Protein AF-A0A1Y2VSJ9-F1 (afdb_monomer)

Structure (mmCIF, N/CA/C/O backbone):
data_AF-A0A1Y2VSJ9-F1
#
_entry.id   AF-A0A1Y2VSJ9-F1
#
loop_
_atom_site.group_PDB
_atom_site.id
_atom_site.type_symbol
_atom_site.label_atom_id
_atom_site.label_alt_id
_atom_site.label_comp_id
_atom_site.label_asym_id
_atom_site.label_entity_id
_atom_site.label_seq_id
_atom_site.pdbx_PDB_ins_code
_atom_site.Cartn_x
_atom_site.Cartn_y
_atom_site.Cartn_z
_atom_site.occupancy
_atom_site.B_iso_or_equiv
_atom_site.auth_seq_id
_atom_site.auth_comp_id
_atom_site.auth_asym_id
_atom_site.auth_atom_id
_atom_site.pdbx_PDB_model_num
ATOM 1 N N . MET A 1 1 ? -47.895 12.786 -44.121 1.00 43.88 1 MET A N 1
ATOM 2 C CA . MET A 1 1 ? -47.166 13.715 -43.235 1.00 43.88 1 MET A CA 1
ATOM 3 C C . MET A 1 1 ? -47.314 13.218 -41.808 1.00 43.88 1 MET A C 1
ATOM 5 O O . MET A 1 1 ? -48.380 13.392 -41.244 1.00 43.88 1 MET A O 1
ATOM 9 N N . ALA A 1 2 ? -46.303 12.530 -41.282 1.00 38.78 2 ALA A N 1
ATOM 10 C CA . ALA A 1 2 ? -46.095 12.317 -39.847 1.00 38.78 2 ALA A CA 1
ATOM 11 C C . ALA A 1 2 ? -44.688 11.726 -39.688 1.00 38.78 2 ALA A C 1
ATOM 13 O O . ALA A 1 2 ? -44.474 10.528 -39.851 1.00 38.78 2 ALA A O 1
ATOM 14 N N . SER A 1 3 ? -43.721 12.616 -39.499 1.00 44.59 3 SER A N 1
ATOM 15 C CA . SER A 1 3 ? -42.318 12.294 -39.265 1.00 44.59 3 SER A CA 1
ATOM 16 C C . SER A 1 3 ? -42.144 11.953 -37.785 1.00 44.59 3 SER A C 1
ATOM 18 O O . SER A 1 3 ? -42.428 12.796 -36.939 1.00 44.59 3 SER A O 1
ATOM 20 N N . PHE A 1 4 ? -41.685 10.744 -37.464 1.00 48.31 4 PHE A N 1
ATOM 21 C CA . PHE A 1 4 ? -41.215 10.395 -36.120 1.00 48.31 4 PHE A CA 1
ATOM 22 C C . PHE A 1 4 ? -39.692 10.572 -36.080 1.00 48.31 4 PHE A C 1
ATOM 24 O O . PHE A 1 4 ? -38.994 9.816 -36.758 1.00 48.31 4 PHE A O 1
ATOM 31 N N . PRO A 1 5 ? -39.141 11.542 -35.329 1.00 52.12 5 PRO A N 1
ATOM 32 C CA . PRO A 1 5 ? -37.710 11.588 -35.095 1.00 52.12 5 PRO A CA 1
ATOM 33 C C . PRO A 1 5 ? -37.378 10.577 -33.991 1.00 52.12 5 PRO A C 1
ATOM 35 O O . PRO A 1 5 ? -37.828 10.709 -32.854 1.00 52.12 5 PRO A O 1
ATOM 38 N N . TYR A 1 6 ? -36.609 9.541 -34.326 1.00 51.44 6 TYR A N 1
ATOM 39 C CA . TYR A 1 6 ? -36.006 8.654 -33.333 1.00 51.44 6 TYR A CA 1
ATOM 40 C C . TYR A 1 6 ? -34.892 9.434 -32.620 1.00 51.44 6 TYR A C 1
ATOM 42 O O . TYR A 1 6 ? -33.813 9.647 -33.170 1.00 51.44 6 TYR A O 1
ATOM 50 N N . LEU A 1 7 ? -35.177 9.904 -31.406 1.00 51.59 7 LEU A N 1
ATOM 51 C CA . LEU A 1 7 ? -34.182 10.437 -30.479 1.00 51.59 7 LEU A CA 1
ATOM 52 C C . LEU A 1 7 ? -33.322 9.265 -29.984 1.00 51.59 7 LEU A C 1
ATOM 54 O O . LEU A 1 7 ? -33.727 8.495 -29.116 1.00 51.59 7 LEU A O 1
ATOM 58 N N . LEU A 1 8 ? -32.142 9.106 -30.580 1.00 51.34 8 LEU A N 1
ATOM 59 C CA . LEU A 1 8 ? -31.102 8.189 -30.121 1.00 51.34 8 LEU A CA 1
ATOM 60 C C . LEU A 1 8 ? -30.427 8.833 -28.900 1.00 51.34 8 LEU A C 1
ATOM 62 O O . LEU A 1 8 ? -29.492 9.619 -29.030 1.00 51.34 8 LEU A O 1
ATOM 66 N N . ILE A 1 9 ? -30.955 8.560 -27.706 1.00 51.25 9 ILE A N 1
ATOM 67 C CA . ILE A 1 9 ? -30.308 8.941 -26.446 1.00 51.25 9 ILE A CA 1
ATOM 68 C C . ILE A 1 9 ? -29.115 7.999 -26.260 1.00 51.25 9 ILE A C 1
ATOM 70 O O . ILE A 1 9 ? -29.264 6.874 -25.787 1.00 51.25 9 ILE A O 1
ATOM 74 N N . ILE A 1 10 ? -27.926 8.442 -26.668 1.00 56.69 10 ILE A N 1
ATOM 75 C CA . ILE A 1 10 ? -26.666 7.804 -26.282 1.00 56.69 10 ILE A CA 1
ATOM 76 C C . ILE A 1 10 ? -26.424 8.204 -24.829 1.00 56.69 10 ILE A C 1
ATOM 78 O O . ILE A 1 10 ? -25.864 9.260 -24.541 1.00 56.69 10 ILE A O 1
ATOM 82 N N . THR A 1 11 ? -26.885 7.382 -23.891 1.00 51.38 11 THR A N 1
ATOM 83 C CA . THR A 1 11 ? -26.375 7.433 -22.523 1.00 51.38 11 THR A CA 1
ATOM 84 C C . THR A 1 11 ? -24.920 6.979 -22.574 1.00 51.38 11 THR A C 1
ATOM 86 O O . THR A 1 11 ? -24.643 5.779 -22.599 1.00 51.38 11 THR A O 1
ATOM 89 N N . LEU A 1 12 ? -23.986 7.931 -22.621 1.00 47.22 12 LEU A N 1
ATOM 90 C CA . LEU A 1 12 ? -22.626 7.698 -22.152 1.00 47.22 12 LEU A CA 1
ATOM 91 C C . LEU A 1 12 ? -22.740 7.348 -20.669 1.00 47.22 12 LEU A C 1
ATOM 93 O O . LEU A 1 12 ? -22.806 8.220 -19.809 1.00 47.22 12 LEU A O 1
ATOM 97 N N . LEU A 1 13 ? -22.827 6.053 -20.373 1.00 47.09 13 LEU A N 1
ATOM 98 C CA . LEU A 1 13 ? -22.470 5.556 -19.058 1.00 47.09 13 LEU A CA 1
ATOM 99 C C . LEU A 1 13 ? -20.970 5.813 -18.940 1.00 47.09 13 LEU A C 1
ATOM 101 O O . LEU A 1 13 ? -20.167 5.003 -19.400 1.00 47.09 13 LEU A O 1
ATOM 105 N N . THR A 1 14 ? -20.594 6.960 -18.376 1.00 44.50 14 THR A N 1
ATOM 106 C CA . THR A 1 14 ? -19.275 7.134 -17.776 1.00 44.50 14 THR A CA 1
ATOM 107 C C . THR A 1 14 ? -19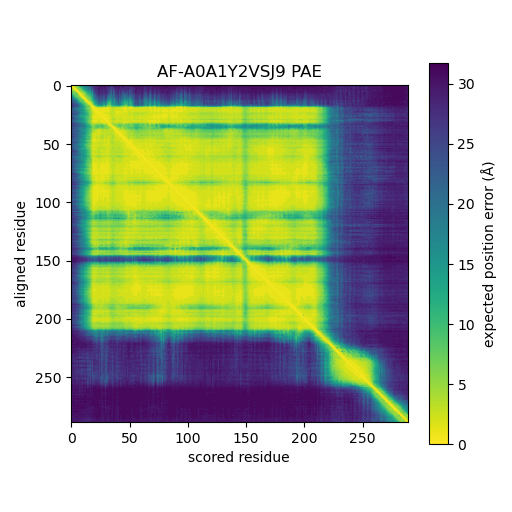.186 6.075 -16.690 1.00 44.50 14 THR A C 1
ATOM 109 O O . THR A 1 14 ? -19.672 6.253 -15.574 1.00 44.50 14 THR A O 1
ATOM 112 N N . ARG A 1 15 ? -18.667 4.900 -17.054 1.00 47.78 15 ARG A N 1
ATOM 113 C CA . ARG A 1 15 ? -18.122 3.964 -16.082 1.00 47.78 15 ARG A CA 1
ATOM 114 C C . A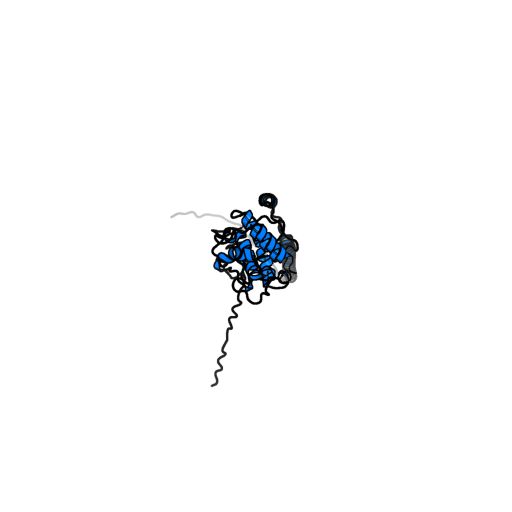RG A 1 15 ? -17.075 4.800 -15.359 1.00 47.78 15 ARG A C 1
ATOM 116 O O . ARG A 1 15 ? -16.135 5.247 -16.002 1.00 47.78 15 ARG A O 1
ATOM 123 N N . TYR A 1 16 ? -17.303 5.116 -14.090 1.00 48.06 16 TYR A N 1
ATOM 124 C CA . TYR A 1 16 ? -16.223 5.592 -13.243 1.00 48.06 16 TYR A CA 1
ATOM 125 C C . TYR A 1 16 ? -15.212 4.444 -13.230 1.00 48.06 16 TYR A C 1
ATOM 127 O O . TYR A 1 16 ? -15.507 3.354 -12.737 1.00 48.06 16 TYR A O 1
ATOM 135 N N . THR A 1 17 ? -14.143 4.628 -13.994 1.00 49.31 17 THR A N 1
ATOM 136 C CA . THR A 1 17 ? -13.051 3.679 -14.176 1.00 49.31 17 THR A CA 1
ATOM 137 C C . THR A 1 17 ? -12.127 3.875 -12.987 1.00 49.31 17 THR A C 1
ATOM 139 O O . THR A 1 17 ? -11.628 4.979 -12.791 1.00 49.31 17 THR A O 1
ATOM 142 N N . ALA A 1 18 ? -12.020 2.842 -12.160 1.00 60.62 18 ALA A N 1
ATOM 143 C CA . ALA A 1 18 ? -11.213 2.841 -10.955 1.00 60.62 18 ALA A CA 1
ATOM 144 C C . ALA A 1 18 ? -9.848 2.264 -11.347 1.00 60.62 18 ALA A C 1
ATOM 146 O O . ALA A 1 18 ? -9.784 1.076 -11.658 1.00 60.62 18 ALA A O 1
ATOM 147 N N . SER A 1 19 ? -8.787 3.073 -11.417 1.00 86.44 19 SER A N 1
ATOM 148 C CA . SER A 1 19 ? -7.473 2.670 -11.942 1.00 86.44 19 SER A CA 1
ATOM 149 C C . SER A 1 19 ? -6.407 2.790 -10.869 1.00 86.44 19 SER A C 1
ATOM 151 O O . SER A 1 19 ? -6.310 3.805 -10.212 1.00 86.44 19 SER A O 1
ATOM 153 N N . LEU A 1 20 ? -5.554 1.791 -10.693 1.00 95.25 20 LEU A N 1
ATOM 154 C CA . LEU A 1 20 ? -4.528 1.858 -9.657 1.00 95.25 20 LEU A CA 1
ATOM 155 C C . LEU A 1 20 ? -3.266 2.489 -10.212 1.00 95.25 20 LEU A C 1
ATOM 157 O O . LEU A 1 20 ? -2.860 2.158 -11.328 1.00 95.25 20 LEU A O 1
ATOM 161 N N . GLN A 1 21 ? -2.650 3.374 -9.429 1.00 95.56 21 GLN A N 1
ATOM 162 C CA . GLN A 1 21 ? -1.404 4.020 -9.814 1.00 95.56 21 GLN A CA 1
ATOM 163 C C . GLN A 1 21 ? -0.314 2.994 -10.122 1.00 95.56 21 GLN A C 1
ATOM 165 O O . GLN A 1 21 ? -0.144 2.013 -9.394 1.00 95.56 21 GLN A O 1
ATOM 170 N N . VAL A 1 22 ? 0.404 3.221 -11.217 1.00 95.94 22 VAL A N 1
ATOM 171 C CA . VAL A 1 22 ? 1.426 2.326 -11.760 1.00 95.94 22 VAL A CA 1
ATOM 172 C C . VAL A 1 22 ? 2.379 3.130 -12.639 1.00 95.94 22 VAL A C 1
ATOM 174 O O . VAL A 1 22 ? 1.976 4.113 -13.254 1.00 95.94 22 VAL A O 1
ATOM 177 N N . THR A 1 23 ? 3.640 2.706 -12.736 1.00 95.31 23 THR A N 1
ATOM 178 C CA . THR A 1 23 ? 4.622 3.419 -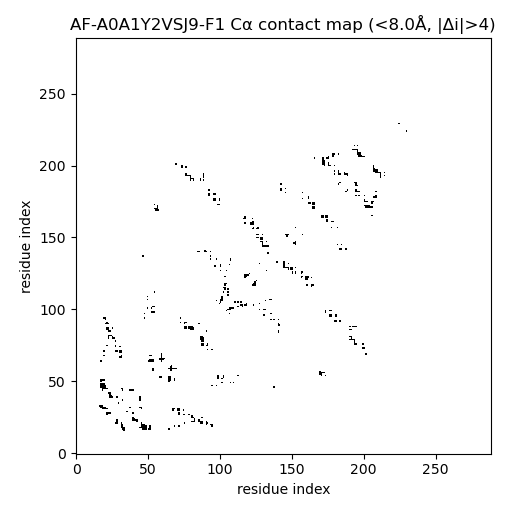13.560 1.00 95.31 23 THR A CA 1
ATOM 179 C C . THR A 1 23 ? 4.223 3.347 -15.039 1.00 95.31 23 THR A C 1
ATOM 181 O O . THR A 1 23 ? 3.897 2.253 -15.523 1.00 95.31 23 THR A O 1
ATOM 184 N N . PRO A 1 24 ? 4.319 4.448 -15.807 1.00 93.19 24 PRO A N 1
ATOM 185 C CA . PRO A 1 24 ? 4.118 4.415 -17.250 1.00 93.19 24 PRO A CA 1
ATOM 186 C C . PRO A 1 24 ? 4.990 3.353 -17.926 1.00 93.19 24 PRO A C 1
ATOM 188 O O . PRO A 1 24 ? 6.178 3.211 -17.637 1.00 93.19 24 PRO A O 1
ATOM 191 N N . ASN A 1 25 ? 4.398 2.597 -18.849 1.00 93.75 25 ASN A N 1
ATOM 192 C CA . ASN A 1 25 ? 5.004 1.459 -19.550 1.00 93.75 25 ASN A CA 1
ATOM 193 C C . ASN A 1 25 ? 5.409 0.265 -18.665 1.00 93.75 25 ASN A C 1
ATOM 195 O O . ASN A 1 25 ? 6.087 -0.644 -19.155 1.00 93.75 25 ASN A O 1
ATOM 199 N N . SER A 1 26 ? 4.992 0.225 -17.397 1.00 95.56 26 SER A N 1
ATOM 200 C CA . SER A 1 26 ? 5.253 -0.922 -16.529 1.00 95.56 26 SER A CA 1
ATOM 201 C C . SER A 1 26 ? 4.612 -2.205 -17.078 1.00 95.56 26 SER A C 1
ATOM 203 O O . SER A 1 26 ? 3.478 -2.177 -17.575 1.00 95.56 26 SER A O 1
ATOM 205 N N . PRO A 1 27 ? 5.264 -3.374 -16.921 1.00 95.31 27 PRO A N 1
ATOM 206 C CA . PRO A 1 27 ? 4.624 -4.664 -17.179 1.00 95.31 27 PRO A CA 1
ATOM 207 C C . PRO A 1 27 ? 3.366 -4.892 -16.317 1.00 95.31 27 PRO A C 1
ATOM 209 O O . PRO A 1 27 ? 2.466 -5.634 -16.724 1.00 95.31 27 PRO A O 1
ATOM 212 N N . CYS A 1 28 ? 3.264 -4.230 -15.162 1.00 96.81 28 CYS A N 1
ATOM 213 C CA . CYS A 1 28 ? 2.116 -4.311 -14.265 1.00 96.81 28 CYS A CA 1
ATOM 214 C C . CYS A 1 28 ? 0.925 -3.457 -14.702 1.00 96.81 28 CYS A C 1
ATOM 216 O O . CYS A 1 28 ? -0.186 -3.682 -14.220 1.00 96.81 28 CYS A O 1
ATOM 218 N N . ALA A 1 29 ? 1.103 -2.546 -15.664 1.00 94.12 29 ALA A N 1
ATOM 219 C CA . ALA A 1 29 ? 0.050 -1.633 -16.103 1.00 94.12 29 ALA A CA 1
ATOM 220 C C . ALA A 1 29 ? -1.217 -2.369 -16.578 1.00 94.12 29 ALA A C 1
ATOM 222 O O . ALA A 1 29 ? -2.333 -1.941 -16.296 1.00 94.12 29 ALA A O 1
ATOM 223 N N . SER A 1 30 ? -1.053 -3.544 -17.197 1.00 90.75 30 SER A N 1
ATOM 224 C CA . SER A 1 30 ? -2.169 -4.395 -17.641 1.00 90.75 30 SER A CA 1
ATOM 225 C C . SER A 1 30 ? -3.060 -4.940 -16.512 1.00 90.75 30 SER A C 1
ATOM 227 O O . SER A 1 30 ? -4.197 -5.333 -16.772 1.00 90.75 30 SER A O 1
ATOM 229 N N . TYR A 1 31 ? -2.569 -4.960 -15.269 1.00 93.31 31 TYR A N 1
ATOM 230 C CA . TYR A 1 31 ? -3.334 -5.358 -14.083 1.00 93.31 31 TYR A CA 1
ATOM 231 C C . TYR A 1 31 ? -3.909 -4.160 -13.316 1.00 93.31 31 TYR A C 1
ATOM 233 O O . TYR A 1 31 ? -4.874 -4.325 -12.569 1.00 93.31 31 TYR A O 1
ATOM 241 N N . CYS A 1 32 ? -3.325 -2.975 -13.494 1.00 94.94 32 CYS A N 1
ATOM 242 C CA . CYS A 1 32 ? -3.630 -1.775 -12.717 1.00 94.94 32 CYS A CA 1
ATOM 243 C C . CYS A 1 32 ? -4.573 -0.802 -13.449 1.00 94.94 32 CYS A C 1
ATOM 245 O O . CYS A 1 32 ? -5.406 -0.153 -12.816 1.00 94.94 32 CYS A O 1
ATOM 247 N N . ILE A 1 33 ? -4.523 -0.742 -14.781 1.00 91.25 33 ILE A N 1
ATOM 248 C CA . ILE A 1 33 ? -5.332 0.172 -15.606 1.00 91.25 33 ILE A CA 1
ATOM 249 C C . ILE A 1 33 ? -6.650 -0.502 -16.037 1.00 91.25 33 ILE A C 1
ATOM 251 O O . ILE A 1 33 ? -6.741 -1.723 -16.134 1.00 91.25 33 ILE A O 1
ATOM 255 N N . ASP A 1 34 ? -7.714 0.281 -16.244 1.00 80.56 34 ASP A N 1
ATOM 256 C CA . ASP A 1 34 ? -9.070 -0.232 -16.524 1.00 80.56 34 ASP A CA 1
ATOM 257 C C . ASP A 1 34 ? -9.331 -0.703 -17.947 1.00 80.56 34 ASP A C 1
ATOM 259 O O . ASP A 1 34 ? -10.234 -1.509 -18.184 1.00 80.56 34 ASP A O 1
ATOM 263 N N . SER A 1 35 ? -8.591 -0.167 -18.909 1.00 77.94 35 SER A N 1
ATOM 264 C CA . SER A 1 35 ? -8.810 -0.453 -20.318 1.00 77.94 35 SER A CA 1
ATOM 265 C C . SER A 1 35 ? -7.485 -0.579 -21.041 1.00 77.94 35 SER A C 1
ATOM 267 O O . SER A 1 35 ? -6.606 0.265 -20.902 1.00 77.94 35 SER A O 1
ATOM 269 N N . ALA A 1 36 ? -7.387 -1.606 -21.881 1.00 72.19 36 ALA A N 1
ATOM 270 C CA . ALA A 1 36 ? -6.271 -1.781 -22.803 1.00 72.19 36 ALA A CA 1
ATOM 271 C C . ALA A 1 36 ? -6.246 -0.722 -23.925 1.00 72.19 36 ALA A C 1
ATOM 273 O O . ALA A 1 36 ? -5.295 -0.684 -24.699 1.00 72.19 36 ALA A O 1
ATOM 274 N N . GLU A 1 37 ? -7.297 0.097 -24.047 1.00 76.38 37 GLU A N 1
ATOM 275 C CA . GLU A 1 37 ? -7.367 1.210 -25.002 1.00 76.38 37 GLU A CA 1
ATOM 276 C C . GLU A 1 37 ? -6.724 2.495 -24.463 1.00 76.38 37 GLU A C 1
ATOM 278 O O . GLU A 1 37 ? -6.472 3.414 -25.242 1.00 76.38 37 GLU A O 1
ATOM 283 N N . LEU A 1 38 ? -6.478 2.572 -23.149 1.00 82.56 38 LEU A N 1
ATOM 284 C CA . LEU A 1 38 ? -5.762 3.693 -22.548 1.00 82.56 38 LEU A CA 1
ATOM 285 C C . LEU A 1 38 ? -4.277 3.623 -22.911 1.00 82.56 38 LEU A C 1
ATOM 287 O O . LEU A 1 38 ? -3.703 2.544 -23.075 1.00 82.56 38 LEU A O 1
ATOM 291 N N . ASP A 1 39 ? -3.659 4.793 -23.041 1.00 86.19 39 ASP A N 1
ATOM 292 C CA . ASP A 1 39 ? -2.244 4.896 -23.362 1.00 86.19 39 ASP A CA 1
ATOM 293 C C . ASP A 1 39 ? -1.411 4.507 -22.136 1.00 86.19 39 ASP A C 1
ATOM 295 O O . ASP A 1 39 ? -1.301 5.272 -21.181 1.00 86.19 39 ASP A O 1
ATOM 299 N N . LEU A 1 40 ? -0.810 3.313 -22.165 1.00 88.19 40 LEU A N 1
ATOM 300 C CA . LEU A 1 40 ? 0.047 2.811 -21.084 1.00 88.19 40 LEU A CA 1
ATOM 301 C C . LEU A 1 40 ? 1.282 3.694 -20.841 1.00 88.19 40 LEU A C 1
ATOM 303 O O . LEU A 1 40 ? 1.939 3.535 -19.814 1.00 88.19 40 LEU A O 1
ATOM 307 N N . SER A 1 41 ? 1.624 4.578 -21.780 1.00 87.62 41 SER A N 1
ATOM 308 C CA . SER A 1 41 ? 2.731 5.523 -21.650 1.00 87.62 41 SER A CA 1
ATOM 309 C C . SER A 1 41 ? 2.324 6.874 -21.054 1.00 87.62 41 SER A C 1
ATOM 311 O O . SER A 1 41 ? 3.207 7.646 -20.679 1.00 87.62 41 SER A O 1
ATOM 313 N N . ASP A 1 42 ? 1.022 7.157 -20.937 1.00 87.25 42 ASP A N 1
ATOM 314 C CA . ASP A 1 42 ? 0.514 8.375 -20.302 1.00 87.25 42 ASP A CA 1
ATOM 315 C C . ASP A 1 42 ? 0.391 8.165 -18.779 1.00 87.25 42 ASP A C 1
ATOM 317 O O . ASP A 1 42 ? -0.393 7.315 -18.349 1.00 87.25 42 ASP A O 1
ATOM 321 N N . PRO A 1 43 ? 1.104 8.941 -17.938 1.00 85.19 43 PRO A N 1
ATOM 322 C CA . PRO A 1 43 ? 0.980 8.861 -16.478 1.00 85.19 43 PRO A CA 1
ATOM 323 C C . PRO A 1 43 ? -0.421 9.200 -15.953 1.00 85.19 43 PRO A C 1
ATOM 325 O O . PRO A 1 43 ? -0.752 8.854 -14.825 1.00 85.19 43 PRO A O 1
ATOM 328 N N . ASN A 1 44 ? -1.273 9.848 -16.752 1.00 86.62 44 ASN A N 1
ATOM 329 C CA . ASN A 1 44 ? -2.659 10.134 -16.372 1.00 86.62 44 ASN A CA 1
ATOM 330 C C . ASN A 1 44 ? -3.624 8.980 -16.692 1.00 86.62 44 ASN A C 1
ATOM 332 O O . ASN A 1 44 ? -4.811 9.078 -16.379 1.00 86.62 44 ASN A O 1
ATOM 336 N N . SER A 1 45 ? -3.146 7.893 -17.308 1.00 87.50 45 SER A N 1
ATOM 337 C CA . SER A 1 45 ? -3.945 6.683 -17.554 1.00 87.50 45 SER A CA 1
ATOM 338 C C . SER A 1 45 ? -4.189 5.853 -16.290 1.00 87.50 45 SER A C 1
ATOM 340 O O . SER A 1 45 ? -4.997 4.921 -16.326 1.00 87.50 45 SER A O 1
ATOM 342 N N . SER A 1 46 ? -3.513 6.176 -15.184 1.00 91.12 46 SER A N 1
ATOM 343 C CA . SER A 1 46 ? -3.736 5.593 -13.862 1.00 91.12 46 SER A CA 1
ATOM 344 C C . SER A 1 46 ? -3.943 6.671 -12.800 1.00 91.12 46 SER A C 1
ATOM 346 O O . SER A 1 46 ? -3.257 7.689 -12.774 1.00 91.12 46 SER A O 1
ATOM 348 N N . THR A 1 47 ? -4.916 6.474 -11.917 1.00 91.56 47 THR A N 1
ATOM 349 C CA . THR A 1 47 ? -5.223 7.336 -10.769 1.00 91.56 47 THR A CA 1
ATOM 350 C C . THR A 1 47 ? -6.076 6.573 -9.770 1.00 91.56 47 THR A C 1
ATOM 352 O O . THR A 1 47 ? -7.251 6.323 -10.041 1.00 91.56 47 THR A O 1
ATOM 355 N N . THR A 1 48 ? -5.482 6.253 -8.618 1.00 93.75 48 THR A N 1
ATOM 356 C CA . THR A 1 48 ? -6.147 5.546 -7.519 1.00 93.75 48 THR A CA 1
ATOM 357 C C . THR A 1 48 ? -7.198 6.430 -6.877 1.00 93.75 48 THR A C 1
ATOM 359 O O . THR A 1 48 ? -6.905 7.564 -6.482 1.00 93.75 48 THR A O 1
ATOM 362 N N . ASP A 1 49 ? -8.412 5.906 -6.733 1.00 92.50 49 ASP A N 1
ATOM 363 C CA . ASP A 1 49 ? -9.498 6.593 -6.049 1.00 92.50 49 ASP A CA 1
ATOM 364 C C . ASP A 1 49 ? -10.262 5.699 -5.055 1.00 92.50 49 ASP A C 1
ATOM 366 O O . ASP A 1 49 ? -10.029 4.499 -4.917 1.00 92.50 49 ASP A O 1
ATOM 370 N N . ASN A 1 50 ? -11.206 6.292 -4.323 1.00 93.44 50 ASN A N 1
ATOM 371 C CA . ASN A 1 50 ? -12.024 5.595 -3.325 1.00 93.44 50 ASN A CA 1
ATOM 372 C C . ASN A 1 50 ? -12.793 4.372 -3.871 1.00 93.44 50 ASN A C 1
ATOM 374 O O . ASN A 1 50 ? -13.119 3.456 -3.114 1.00 93.44 50 ASN A O 1
ATOM 378 N N . ASN A 1 51 ? -13.126 4.343 -5.162 1.00 92.19 51 ASN A N 1
ATOM 379 C CA . ASN A 1 51 ? -13.834 3.232 -5.798 1.00 92.19 51 ASN A CA 1
ATOM 380 C C . ASN A 1 51 ? -12.924 2.028 -6.064 1.00 92.19 51 ASN A C 1
ATOM 382 O O . ASN A 1 51 ? -13.447 0.928 -6.261 1.00 92.19 51 ASN A O 1
ATOM 386 N N . ASP A 1 52 ? -11.602 2.206 -6.027 1.00 93.12 52 ASP A N 1
ATOM 387 C CA . ASP A 1 52 ? -10.620 1.124 -6.140 1.00 93.12 52 ASP A CA 1
ATOM 388 C C . ASP A 1 52 ? -10.486 0.306 -4.856 1.00 93.12 52 ASP A C 1
ATOM 390 O O . ASP A 1 52 ? -10.082 -0.859 -4.886 1.00 93.12 52 ASP A O 1
ATOM 394 N N . ILE A 1 53 ? -10.831 0.902 -3.714 1.00 95.06 53 ILE A N 1
ATOM 395 C CA . ILE A 1 53 ? -10.456 0.368 -2.408 1.00 95.06 53 ILE A CA 1
ATOM 396 C C . ILE A 1 53 ? -11.542 -0.532 -1.823 1.00 95.06 53 ILE A C 1
ATOM 398 O O . ILE A 1 53 ? -12.746 -0.259 -1.887 1.00 95.06 53 ILE A O 1
ATOM 402 N N . THR A 1 54 ? -11.102 -1.616 -1.195 1.00 94.12 54 THR A N 1
ATOM 403 C CA . THR A 1 54 ? -11.902 -2.447 -0.297 1.00 94.12 54 THR A CA 1
ATOM 404 C C . THR A 1 54 ? -11.157 -2.660 1.021 1.00 94.12 54 THR A C 1
ATOM 406 O O . THR A 1 54 ? -9.929 -2.705 1.056 1.00 94.12 54 THR A O 1
ATOM 409 N N . CYS A 1 55 ? -11.917 -2.781 2.110 1.00 96.00 55 CYS A N 1
ATOM 410 C CA . CYS A 1 55 ? -11.387 -2.839 3.470 1.00 96.00 55 CYS A CA 1
ATOM 411 C C . CYS A 1 55 ? -11.442 -4.222 4.111 1.00 96.00 55 CYS A C 1
ATOM 413 O O . CYS A 1 55 ? -10.976 -4.366 5.239 1.00 96.00 55 CYS A O 1
ATOM 415 N N . TYR A 1 56 ? -12.028 -5.210 3.432 1.00 96.19 56 TYR A N 1
ATOM 416 C CA . TYR A 1 56 ? -12.233 -6.541 3.989 1.00 96.19 56 TYR A CA 1
ATOM 417 C C . TYR A 1 56 ? -11.582 -7.604 3.115 1.00 96.19 56 TYR A C 1
ATOM 419 O O . TYR A 1 56 ? -11.779 -7.650 1.902 1.00 96.19 56 TYR A O 1
ATOM 427 N N . ASP A 1 57 ? -10.870 -8.527 3.747 1.00 97.44 57 ASP A N 1
ATOM 428 C CA . ASP A 1 57 ? -10.099 -9.570 3.072 1.00 97.44 57 ASP A CA 1
ATOM 429 C C . ASP A 1 57 ? -10.945 -10.419 2.111 1.00 97.44 57 ASP A C 1
ATOM 431 O O . ASP A 1 57 ? -10.488 -10.836 1.047 1.00 97.44 57 ASP A O 1
ATOM 435 N N . SER A 1 58 ? -12.211 -10.663 2.462 1.00 96.69 58 SER A N 1
ATOM 436 C CA . SER A 1 58 ? -13.139 -11.446 1.641 1.00 96.69 58 SER A CA 1
ATOM 437 C C . SER A 1 58 ? -13.440 -10.786 0.290 1.00 96.69 58 SER A C 1
ATOM 439 O O . SER A 1 58 ? -13.653 -11.477 -0.711 1.00 96.69 58 SER A O 1
ATOM 441 N N . GLU A 1 59 ? -13.411 -9.458 0.218 1.00 96.19 59 GLU A N 1
ATOM 442 C CA . GLU A 1 59 ? -13.722 -8.688 -0.984 1.00 96.19 59 GLU A CA 1
ATOM 443 C C . GLU A 1 59 ? -12.577 -8.686 -2.003 1.00 96.19 59 GLU A C 1
ATOM 445 O O . GLU A 1 59 ? -12.845 -8.515 -3.195 1.00 96.19 59 GLU A O 1
ATOM 450 N N . TYR A 1 60 ? -11.335 -8.959 -1.584 1.00 96.25 60 TYR A N 1
ATOM 451 C CA . TYR A 1 60 ? -10.193 -9.118 -2.496 1.00 96.25 60 TYR A CA 1
ATOM 452 C C . TYR A 1 60 ? -10.342 -10.323 -3.430 1.00 96.25 60 TYR A C 1
ATOM 454 O O . TYR A 1 60 ? -9.827 -10.314 -4.543 1.00 96.25 60 TYR A O 1
ATOM 462 N N . SER A 1 61 ? -11.133 -11.320 -3.027 1.00 94.44 61 SER A N 1
ATOM 463 C CA . SER A 1 61 ? -11.419 -12.508 -3.842 1.00 94.44 61 SER A CA 1
ATOM 464 C C . SER A 1 61 ? -12.807 -12.512 -4.491 1.00 94.44 61 SER A C 1
ATOM 466 O O . SER A 1 61 ? -13.046 -13.281 -5.423 1.00 94.44 61 SER A O 1
ATOM 468 N N . THR A 1 62 ? -13.733 -11.674 -4.014 1.00 95.31 62 THR A N 1
ATOM 469 C CA . THR A 1 62 ? -15.149 -11.727 -4.422 1.00 95.31 62 THR A CA 1
ATOM 470 C C . THR A 1 62 ? -15.630 -10.495 -5.183 1.00 95.31 62 THR A C 1
ATOM 472 O O . THR A 1 62 ? -16.562 -10.609 -5.981 1.00 95.31 62 THR A O 1
ATOM 475 N N . SER A 1 63 ? -15.010 -9.329 -4.988 1.00 94.75 63 SER A N 1
ATOM 476 C CA . SER A 1 63 ? -15.400 -8.083 -5.655 1.00 94.75 63 SER A CA 1
ATOM 477 C C . SER A 1 63 ? -14.500 -7.786 -6.855 1.00 94.75 63 SER A C 1
ATOM 479 O O . SER A 1 63 ? -13.308 -8.088 -6.844 1.00 94.75 63 SER A O 1
ATOM 481 N N . SER A 1 64 ? -15.044 -7.151 -7.898 1.00 93.31 64 SER A N 1
ATOM 482 C CA . SER A 1 64 ? -14.253 -6.788 -9.084 1.00 93.31 64 SER A CA 1
ATOM 483 C C . SER A 1 64 ? -13.099 -5.834 -8.753 1.00 93.31 64 SER A C 1
ATOM 485 O O . SER A 1 64 ? -11.999 -6.024 -9.266 1.00 93.31 64 SER A O 1
ATOM 487 N N . LYS A 1 65 ? -13.335 -4.845 -7.877 1.00 92.62 65 LYS A N 1
ATOM 488 C CA . LYS A 1 65 ? -12.308 -3.889 -7.432 1.00 92.62 65 LYS A CA 1
ATOM 489 C C . LYS A 1 65 ? -11.235 -4.555 -6.571 1.00 92.62 65 LYS A C 1
ATOM 491 O O . LYS A 1 65 ? -10.055 -4.372 -6.829 1.00 92.62 65 LYS A O 1
ATOM 496 N N . GLY A 1 66 ? -11.630 -5.429 -5.644 1.00 95.88 66 GLY A N 1
ATOM 497 C CA . GLY A 1 66 ? -10.697 -6.173 -4.803 1.00 95.88 66 GLY A CA 1
ATOM 498 C C . GLY A 1 66 ? -9.827 -7.139 -5.608 1.00 95.88 66 GLY A C 1
ATOM 499 O O . GLY A 1 66 ? -8.614 -7.156 -5.429 1.00 95.88 66 GLY A O 1
ATOM 500 N N . LEU A 1 67 ? -10.409 -7.864 -6.571 1.00 95.62 67 LEU A N 1
ATOM 501 C CA . LEU A 1 67 ? -9.650 -8.728 -7.485 1.00 95.62 67 LEU A CA 1
ATOM 502 C C . LEU A 1 67 ? -8.636 -7.935 -8.318 1.00 95.62 67 LEU A C 1
ATOM 504 O O . LEU A 1 67 ? -7.538 -8.425 -8.586 1.00 95.62 67 LEU A O 1
ATOM 508 N N . LYS A 1 68 ? -9.004 -6.725 -8.749 1.00 95.56 68 LYS A N 1
ATOM 509 C CA . LYS A 1 68 ? -8.108 -5.825 -9.478 1.00 95.56 68 LYS A CA 1
ATOM 510 C C . LYS A 1 68 ? -6.972 -5.337 -8.581 1.00 95.56 68 LYS A C 1
ATOM 512 O O . LYS A 1 68 ? -5.811 -5.494 -8.953 1.00 95.56 68 LYS A O 1
ATOM 517 N N . PHE A 1 69 ? -7.303 -4.830 -7.395 1.00 97.44 69 PHE A N 1
ATOM 518 C CA . PHE A 1 69 ? -6.335 -4.377 -6.400 1.00 97.44 69 PHE A CA 1
ATOM 519 C C . PHE A 1 69 ? -5.339 -5.471 -6.048 1.00 97.44 69 PHE A C 1
ATOM 521 O O . PHE A 1 69 ? -4.133 -5.248 -6.123 1.00 97.44 69 PHE A O 1
ATOM 528 N N . GLN A 1 70 ? -5.831 -6.681 -5.781 1.00 97.62 70 GLN A N 1
ATOM 529 C CA . GLN A 1 70 ? -4.985 -7.825 -5.480 1.00 97.62 70 GLN A CA 1
ATOM 530 C C . GLN A 1 70 ? -4.001 -8.119 -6.616 1.00 97.62 70 GLN A C 1
ATOM 532 O O . GLN A 1 70 ? -2.802 -8.211 -6.381 1.00 97.62 70 GLN A O 1
ATOM 537 N N . ARG A 1 71 ? -4.476 -8.206 -7.864 1.00 97.06 71 ARG A N 1
ATOM 538 C CA . ARG A 1 71 ? -3.611 -8.490 -9.024 1.00 97.06 71 ARG A CA 1
ATOM 539 C C . ARG A 1 71 ? -2.577 -7.397 -9.271 1.00 97.06 71 ARG A C 1
ATOM 541 O O . ARG A 1 71 ? -1.421 -7.718 -9.534 1.00 97.06 71 ARG A O 1
ATOM 548 N N . CYS A 1 72 ? -2.992 -6.134 -9.200 1.00 97.88 72 CYS A N 1
ATOM 549 C CA . CYS A 1 72 ? -2.099 -4.999 -9.390 1.00 97.88 72 CYS A CA 1
ATOM 550 C C . CYS A 1 72 ? -1.014 -4.981 -8.308 1.00 97.88 72 CYS A C 1
ATOM 552 O O . CYS A 1 72 ? 0.167 -5.005 -8.639 1.00 97.88 72 CYS A O 1
ATOM 554 N N . MET A 1 73 ? -1.392 -5.042 -7.026 1.00 98.25 73 MET A N 1
ATOM 555 C CA . MET A 1 73 ? -0.433 -4.996 -5.918 1.00 98.25 73 MET A CA 1
ATOM 556 C C . MET A 1 73 ? 0.495 -6.207 -5.894 1.00 98.25 73 MET A C 1
ATOM 558 O O . MET A 1 73 ? 1.680 -6.035 -5.644 1.00 98.25 73 MET A O 1
ATOM 562 N N . THR A 1 74 ? 0.003 -7.411 -6.205 1.00 98.00 74 THR A N 1
ATOM 563 C CA . THR A 1 74 ? 0.872 -8.588 -6.353 1.00 98.00 74 THR A CA 1
ATOM 564 C C . THR A 1 74 ? 1.910 -8.379 -7.456 1.00 98.00 74 THR A C 1
ATOM 566 O O . THR A 1 74 ? 3.063 -8.734 -7.264 1.00 98.00 74 THR A O 1
ATOM 569 N N . CYS A 1 75 ? 1.538 -7.774 -8.588 1.00 98.38 75 CYS A N 1
ATOM 570 C CA . CYS A 1 75 ? 2.510 -7.475 -9.639 1.00 98.38 75 CYS A CA 1
ATOM 571 C C . CYS A 1 75 ? 3.520 -6.407 -9.200 1.00 98.38 75 CYS A C 1
ATOM 573 O O . CYS A 1 75 ? 4.721 -6.594 -9.384 1.00 98.38 75 CYS A O 1
ATOM 575 N N . LEU A 1 76 ? 3.048 -5.300 -8.615 1.00 98.00 76 LEU A N 1
ATOM 576 C CA . 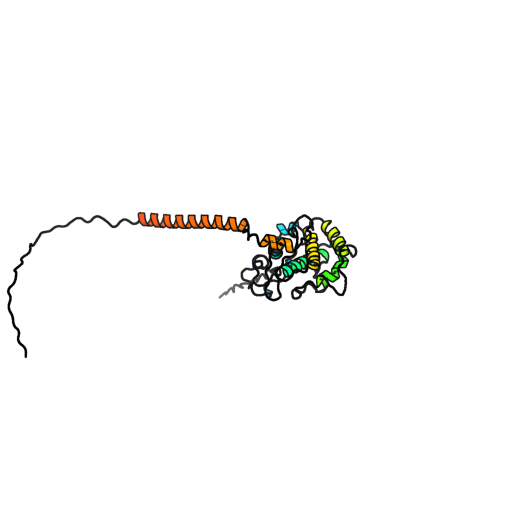LEU A 1 76 ? 3.924 -4.202 -8.207 1.00 98.00 76 LEU A CA 1
ATOM 577 C C . LEU A 1 76 ? 4.887 -4.617 -7.093 1.00 98.00 76 LEU A C 1
ATOM 579 O O . LEU A 1 76 ? 6.044 -4.216 -7.147 1.00 98.00 76 LEU A O 1
ATOM 583 N N . GLN A 1 77 ? 4.446 -5.455 -6.145 1.00 97.81 77 GLN A N 1
ATOM 584 C CA . GLN A 1 77 ? 5.285 -5.984 -5.066 1.00 97.81 77 GLN A CA 1
ATOM 585 C C . GLN A 1 77 ? 6.560 -6.652 -5.610 1.00 97.81 77 GLN A C 1
ATOM 587 O O . GLN A 1 77 ? 7.635 -6.437 -5.055 1.00 97.81 77 GLN A O 1
ATOM 592 N N . ASP A 1 78 ? 6.454 -7.373 -6.730 1.00 96.12 78 ASP A N 1
ATOM 593 C CA . ASP A 1 78 ? 7.559 -8.119 -7.351 1.00 96.12 78 ASP A CA 1
ATOM 594 C C . ASP A 1 78 ? 8.249 -7.357 -8.503 1.00 96.12 78 ASP A C 1
ATOM 596 O O . ASP A 1 78 ? 9.164 -7.879 -9.150 1.00 96.12 78 ASP A O 1
ATOM 600 N N . SER A 1 79 ? 7.827 -6.122 -8.796 1.00 96.06 79 SER A N 1
ATOM 601 C CA . SER A 1 79 ? 8.335 -5.343 -9.928 1.00 96.06 79 SER A CA 1
ATOM 602 C C . SER A 1 79 ? 9.435 -4.371 -9.509 1.00 96.06 79 SER A C 1
ATOM 604 O O . SER A 1 79 ? 9.231 -3.489 -8.676 1.00 96.06 79 SER A O 1
ATOM 606 N N . THR A 1 80 ? 10.598 -4.480 -10.153 1.00 95.88 80 THR A N 1
ATOM 607 C CA . THR A 1 80 ? 11.697 -3.502 -10.067 1.00 95.88 80 THR A CA 1
ATOM 608 C C . THR A 1 80 ? 11.613 -2.421 -11.147 1.00 95.88 80 THR A C 1
ATOM 610 O O . THR A 1 80 ? 12.555 -1.647 -11.341 1.00 95.88 80 THR A O 1
ATOM 613 N N . PHE A 1 81 ? 10.516 -2.372 -11.905 1.00 96.50 81 PHE A N 1
ATOM 614 C CA . PHE A 1 81 ? 10.393 -1.440 -13.013 1.00 96.50 81 PHE A CA 1
ATOM 615 C C . PHE A 1 81 ? 10.366 0.011 -12.519 1.00 96.50 81 PHE A C 1
ATOM 617 O O . PHE A 1 81 ? 9.730 0.354 -11.523 1.00 96.50 81 PHE A O 1
ATOM 624 N N . SER A 1 82 ? 11.070 0.869 -13.248 1.00 94.88 82 SER A N 1
ATOM 625 C CA . SER A 1 82 ? 11.110 2.305 -13.007 1.00 94.88 82 SER A CA 1
ATOM 626 C C . SER A 1 82 ? 11.286 3.052 -14.321 1.00 94.88 82 SER A C 1
ATOM 628 O O . SER A 1 82 ? 11.920 2.559 -15.260 1.00 94.88 82 SER A O 1
ATOM 630 N N . GLN A 1 83 ? 10.710 4.246 -14.397 1.00 92.00 83 GLN A N 1
ATOM 631 C CA . GLN A 1 83 ? 10.800 5.115 -15.561 1.00 92.00 83 GLN A CA 1
ATOM 632 C C . GLN A 1 83 ? 10.731 6.576 -15.122 1.00 92.00 83 GLN A C 1
ATOM 634 O O . GLN A 1 83 ? 9.796 7.000 -14.451 1.00 92.00 83 GLN A O 1
ATOM 639 N N . GLY A 1 84 ? 11.719 7.374 -15.531 1.00 88.25 84 GLY A N 1
ATOM 640 C CA . GLY A 1 84 ? 11.797 8.771 -15.110 1.00 88.25 84 GLY A CA 1
ATOM 641 C C . GLY A 1 84 ? 11.971 8.883 -13.594 1.00 88.25 84 GLY A C 1
ATOM 642 O O . GLY A 1 84 ? 12.896 8.296 -13.038 1.00 88.25 84 GLY A O 1
ATOM 643 N N . SER A 1 85 ? 11.097 9.650 -12.944 1.00 87.19 85 SER A N 1
ATOM 644 C CA . SER A 1 85 ? 11.033 9.774 -11.482 1.00 87.19 85 SER A CA 1
ATOM 645 C C . SER A 1 85 ? 10.132 8.728 -10.824 1.00 87.19 85 SER A C 1
ATOM 647 O O . SER A 1 85 ? 9.960 8.773 -9.611 1.00 87.19 85 SER A O 1
ATOM 649 N N . GLU A 1 86 ? 9.544 7.825 -11.607 1.00 91.38 86 GLU A N 1
ATOM 650 C CA . GLU A 1 86 ? 8.517 6.906 -11.140 1.00 91.38 86 GLU A CA 1
ATOM 651 C C . GLU A 1 86 ? 9.033 5.474 -10.976 1.00 91.38 86 GLU A C 1
ATOM 653 O O . GLU A 1 86 ? 9.943 5.027 -11.685 1.00 91.38 86 GLU A O 1
ATOM 658 N N . SER A 1 87 ? 8.451 4.750 -10.023 1.00 94.50 87 SER A N 1
ATOM 659 C CA . SER A 1 87 ? 8.860 3.396 -9.645 1.00 94.50 87 SER A CA 1
ATOM 660 C C . SER A 1 87 ? 7.655 2.562 -9.237 1.00 94.50 87 SER A C 1
ATOM 662 O O . SER A 1 87 ? 6.837 3.004 -8.429 1.00 94.50 87 SER A O 1
ATOM 664 N N . ASP A 1 88 ? 7.598 1.314 -9.702 1.00 96.62 88 ASP A N 1
ATOM 665 C CA . ASP A 1 88 ? 6.527 0.389 -9.328 1.00 96.62 88 ASP A CA 1
ATOM 666 C C . ASP A 1 88 ? 6.512 0.108 -7.824 1.00 96.62 88 ASP A C 1
ATOM 668 O O . ASP A 1 88 ? 5.444 -0.084 -7.253 1.00 96.62 88 ASP A O 1
ATOM 672 N N . GLN A 1 89 ? 7.669 0.161 -7.161 1.00 96.12 89 GLN A N 1
ATOM 673 C CA . GLN A 1 89 ? 7.764 -0.019 -5.709 1.00 96.12 89 GLN A CA 1
ATOM 674 C C . GLN A 1 89 ? 7.206 1.175 -4.933 1.00 96.12 89 GLN A C 1
ATOM 676 O O . GLN A 1 89 ? 6.576 1.000 -3.891 1.00 96.12 89 GLN A O 1
ATOM 681 N N . LEU A 1 90 ? 7.398 2.396 -5.440 1.00 95.50 90 LEU A N 1
ATOM 682 C CA . LEU A 1 90 ? 6.799 3.579 -4.819 1.00 95.50 90 LEU A CA 1
ATOM 683 C C . LEU A 1 90 ? 5.291 3.595 -5.058 1.00 95.50 90 LEU A C 1
ATOM 685 O O . LEU A 1 90 ? 4.531 3.887 -4.138 1.00 95.50 90 LEU A O 1
ATOM 689 N N . TRP A 1 91 ? 4.843 3.180 -6.245 1.00 96.94 91 TRP A N 1
ATOM 690 C CA . TRP A 1 91 ? 3.422 3.014 -6.520 1.00 96.94 91 TRP A CA 1
ATOM 691 C C . TRP A 1 91 ? 2.775 1.887 -5.721 1.00 96.94 91 TRP A C 1
ATOM 693 O O . TRP A 1 91 ? 1.643 2.044 -5.266 1.00 96.94 91 TRP A O 1
ATOM 703 N N . PHE A 1 92 ? 3.480 0.784 -5.477 1.00 97.94 92 PHE A N 1
ATOM 704 C CA . PHE A 1 92 ? 3.042 -0.257 -4.551 1.00 97.94 92 PHE A CA 1
ATOM 705 C C . PHE A 1 92 ? 2.741 0.345 -3.174 1.00 97.94 92 PHE A C 1
ATOM 707 O O . PHE A 1 92 ? 1.606 0.271 -2.707 1.00 97.94 92 PHE A O 1
ATOM 714 N N . LEU A 1 93 ? 3.716 1.030 -2.569 1.00 97.19 93 LEU A N 1
ATOM 715 C CA . LEU A 1 93 ? 3.551 1.671 -1.263 1.00 97.19 93 LEU A CA 1
ATOM 716 C C . LEU A 1 93 ? 2.446 2.736 -1.267 1.00 97.19 93 LEU A C 1
ATOM 718 O O . LEU A 1 93 ? 1.625 2.762 -0.354 1.00 97.19 93 LEU A O 1
ATOM 722 N N . TYR A 1 94 ? 2.368 3.568 -2.306 1.00 96.75 94 TYR A N 1
ATOM 723 C CA . TYR A 1 94 ? 1.324 4.585 -2.452 1.00 96.75 94 TYR A CA 1
ATOM 724 C C . TYR A 1 94 ? -0.082 3.974 -2.442 1.00 96.75 94 TYR A C 1
ATOM 726 O O . TYR A 1 94 ? -0.952 4.425 -1.700 1.00 96.75 94 TYR A O 1
ATOM 734 N N . ASN A 1 95 ? -0.312 2.922 -3.229 1.00 97.75 95 ASN A N 1
ATOM 735 C CA . ASN A 1 95 ? -1.615 2.263 -3.299 1.00 97.75 95 ASN A CA 1
ATOM 736 C C . ASN A 1 95 ? -1.989 1.581 -1.975 1.00 97.75 95 ASN A C 1
ATOM 738 O O . ASN A 1 95 ? -3.146 1.649 -1.555 1.00 97.75 95 ASN A O 1
ATOM 742 N N . LEU A 1 96 ? -1.021 0.957 -1.292 1.00 98.19 96 LEU A N 1
ATOM 743 C CA . LEU A 1 96 ? -1.238 0.377 0.036 1.00 98.19 96 LEU A CA 1
ATOM 744 C C . LEU A 1 96 ? -1.574 1.445 1.080 1.00 98.19 96 LEU A C 1
ATOM 746 O O . LEU A 1 96 ? -2.495 1.251 1.873 1.00 98.19 96 LEU A O 1
ATOM 750 N N . ARG A 1 97 ? -0.871 2.581 1.051 1.00 97.19 97 ARG A N 1
ATOM 751 C CA . ARG A 1 97 ? -1.148 3.747 1.900 1.00 97.19 97 ARG A CA 1
ATOM 752 C C . ARG A 1 97 ? -2.547 4.289 1.661 1.00 97.19 97 ARG A C 1
ATOM 754 O O . ARG A 1 97 ? -3.299 4.448 2.614 1.00 97.19 97 ARG A O 1
ATOM 761 N N . TYR A 1 98 ? -2.927 4.474 0.399 1.00 96.94 98 TYR A N 1
ATOM 762 C CA . TYR A 1 98 ? -4.270 4.913 0.029 1.00 96.94 98 TYR A CA 1
ATOM 763 C C . TYR A 1 98 ? -5.333 3.974 0.611 1.00 96.94 98 TYR A C 1
ATOM 765 O O . TYR A 1 98 ? -6.290 4.422 1.243 1.00 96.94 98 TYR A O 1
ATOM 773 N N . ALA A 1 99 ? -5.156 2.659 0.438 1.00 97.44 99 ALA A N 1
ATOM 774 C CA . ALA A 1 99 ? -6.082 1.670 0.976 1.00 97.44 99 ALA A CA 1
ATOM 775 C C . ALA A 1 99 ? -6.164 1.728 2.508 1.00 97.44 99 ALA A C 1
ATOM 777 O O . ALA A 1 99 ? -7.256 1.688 3.079 1.00 97.44 99 ALA A O 1
ATOM 778 N N . PHE A 1 100 ? -5.014 1.854 3.171 1.00 97.62 100 PHE A N 1
ATOM 779 C CA . PHE A 1 100 ? -4.928 1.961 4.620 1.00 97.62 100 PHE A CA 1
ATOM 780 C C . PHE A 1 100 ? -5.662 3.194 5.151 1.00 97.62 100 PHE A C 1
ATOM 782 O O . PHE A 1 100 ? -6.520 3.075 6.030 1.00 97.62 100 PHE A O 1
ATOM 789 N N . ASP A 1 101 ? -5.400 4.359 4.569 1.00 96.38 101 ASP A N 1
ATOM 790 C CA . ASP A 1 101 ? -5.995 5.625 4.991 1.00 96.38 101 ASP A CA 1
ATOM 791 C C . ASP A 1 101 ? -7.502 5.667 4.741 1.00 96.38 101 ASP A C 1
ATOM 793 O O . ASP A 1 101 ? -8.273 6.135 5.589 1.00 96.38 101 ASP A O 1
ATOM 797 N N . PHE A 1 102 ? -7.945 5.095 3.623 1.00 96.62 102 PHE A N 1
ATOM 798 C CA . PHE A 1 102 ? -9.360 4.967 3.298 1.00 96.62 102 PHE A CA 1
ATOM 799 C C . PHE A 1 102 ? -10.091 4.097 4.320 1.00 96.62 102 PHE A C 1
ATOM 801 O O . PHE A 1 102 ? -11.162 4.468 4.803 1.00 96.62 102 PHE A O 1
ATOM 808 N N . CYS A 1 103 ? -9.502 2.964 4.696 1.00 97.12 103 CYS A N 1
ATOM 809 C CA . CYS A 1 103 ? -10.147 1.991 5.570 1.00 97.12 103 CYS A CA 1
ATOM 810 C C . CYS A 1 103 ? -10.054 2.332 7.058 1.00 97.12 103 CYS A C 1
ATOM 812 O O . CYS A 1 103 ? -10.997 2.059 7.803 1.00 97.12 103 CYS A O 1
ATOM 814 N N . ILE A 1 104 ? -8.945 2.925 7.503 1.00 96.75 104 ILE A N 1
ATOM 815 C CA . ILE A 1 104 ? -8.729 3.249 8.916 1.00 96.75 104 ILE A CA 1
ATOM 816 C C . ILE A 1 104 ? -9.187 4.666 9.242 1.00 96.75 104 ILE A C 1
ATOM 818 O O . ILE A 1 104 ? -9.900 4.869 10.224 1.00 96.75 104 ILE A O 1
ATOM 822 N N . PHE A 1 105 ? -8.824 5.646 8.418 1.00 95.38 105 PHE A N 1
ATOM 823 C CA . PHE A 1 105 ? -9.072 7.062 8.701 1.00 95.38 105 PHE A CA 1
ATOM 824 C C . PHE A 1 105 ? -10.244 7.647 7.912 1.00 95.38 105 PHE A C 1
ATOM 826 O O . PHE A 1 105 ? -10.562 8.824 8.081 1.00 95.38 105 PHE A O 1
ATOM 833 N N . SER A 1 106 ? -10.916 6.844 7.076 1.00 94.94 106 SER A N 1
ATOM 834 C CA . SER A 1 106 ? -11.955 7.330 6.156 1.00 94.94 106 SER A CA 1
ATOM 835 C C . SER A 1 106 ? -11.441 8.450 5.240 1.00 94.94 106 SER A C 1
ATOM 837 O O . SER A 1 106 ? -12.170 9.392 4.915 1.00 94.94 106 SER A O 1
ATOM 839 N N . PHE A 1 107 ? -10.173 8.361 4.833 1.00 94.69 107 PHE A N 1
ATOM 840 C CA . PHE A 1 107 ? -9.467 9.395 4.085 1.00 94.69 107 PHE A CA 1
ATOM 841 C C . PHE A 1 107 ? -9.071 8.913 2.674 1.00 94.69 107 PHE A C 1
ATOM 843 O O . PHE A 1 107 ? -8.543 7.816 2.560 1.00 94.69 107 PHE A O 1
ATOM 850 N N . PRO A 1 108 ? -9.290 9.700 1.601 1.00 92.25 108 PRO A N 1
ATOM 851 C CA . PRO A 1 108 ? -9.885 11.032 1.580 1.00 92.25 108 PRO A CA 1
ATOM 852 C C . PRO A 1 108 ? -11.419 10.963 1.468 1.00 92.25 108 PRO A C 1
ATOM 854 O O . PRO A 1 108 ? -11.964 10.484 0.476 1.00 92.25 108 PRO A O 1
ATOM 857 N N . ASN A 1 109 ? -12.138 11.494 2.466 1.00 89.81 109 ASN A N 1
ATOM 858 C CA . ASN A 1 109 ? -13.608 11.601 2.477 1.00 89.81 109 ASN A CA 1
ATOM 859 C C . ASN A 1 109 ? -14.334 10.301 2.063 1.00 89.81 109 ASN A C 1
ATOM 861 O O . ASN A 1 109 ? -15.200 10.307 1.181 1.00 89.81 109 ASN A O 1
ATOM 865 N N . ALA A 1 110 ? -13.962 9.178 2.677 1.00 87.44 110 ALA A N 1
ATOM 866 C CA . ALA A 1 110 ? -14.526 7.876 2.354 1.00 87.44 110 ALA A CA 1
ATOM 867 C C . ALA A 1 110 ? -16.039 7.832 2.624 1.00 87.44 110 ALA A C 1
ATOM 869 O O . ALA A 1 110 ? -16.531 8.318 3.643 1.00 87.44 110 ALA A O 1
ATOM 870 N N . THR A 1 111 ? -16.785 7.200 1.717 1.00 85.75 111 THR A N 1
ATOM 871 C CA . THR A 1 111 ? -18.219 6.936 1.891 1.00 85.75 111 THR A CA 1
ATOM 872 C C . THR A 1 111 ? -18.462 5.433 1.884 1.00 85.75 111 THR A C 1
ATOM 874 O O . THR A 1 111 ? -17.786 4.692 1.178 1.00 85.75 111 THR A O 1
ATOM 877 N N . GLY A 1 112 ? -19.411 4.965 2.697 1.00 80.75 112 GLY A N 1
ATOM 878 C CA . GLY A 1 112 ? -19.733 3.536 2.778 1.00 80.75 112 GLY A CA 1
ATOM 879 C C . GLY A 1 112 ? -18.698 2.673 3.512 1.00 80.75 112 GLY A C 1
ATOM 880 O O . GLY A 1 112 ? -18.803 1.452 3.458 1.00 80.75 112 GLY A O 1
ATOM 881 N N . VAL A 1 113 ? -17.737 3.281 4.214 1.00 83.44 113 VAL A N 1
ATOM 882 C CA . VAL A 1 113 ? -16.789 2.584 5.095 1.00 83.44 113 VAL A CA 1
ATOM 883 C C . VAL A 1 113 ? -17.316 2.634 6.526 1.00 83.44 113 VAL A C 1
ATOM 885 O O . VAL A 1 113 ? -17.688 3.699 7.022 1.00 83.44 113 VAL A O 1
ATOM 888 N N . ALA A 1 114 ? -17.395 1.480 7.188 1.00 82.44 114 ALA A N 1
ATOM 889 C CA . ALA A 1 114 ? -17.768 1.422 8.596 1.00 82.44 114 ALA A CA 1
ATOM 890 C C . ALA A 1 114 ? -16.630 1.968 9.468 1.00 82.44 114 ALA A C 1
ATOM 892 O O . ALA A 1 114 ? -15.459 1.708 9.202 1.00 82.44 114 ALA A O 1
ATOM 893 N N . SER A 1 115 ? -16.967 2.696 10.535 1.00 81.88 115 SER A N 1
ATOM 894 C CA . SER A 1 115 ? -15.962 3.176 11.486 1.00 81.88 115 SER A CA 1
ATOM 895 C C . SER A 1 115 ? -15.202 2.004 12.111 1.00 81.88 115 SER A C 1
ATOM 897 O O . SER A 1 115 ? -15.816 1.075 12.638 1.00 81.88 115 SER A O 1
ATOM 899 N N . THR A 1 116 ? -13.872 2.067 12.085 1.00 89.94 116 THR A N 1
ATOM 900 C CA . THR A 1 116 ? -13.005 1.080 12.739 1.00 89.94 116 THR A CA 1
ATOM 901 C C . THR A 1 116 ? -12.715 1.476 14.195 1.00 89.94 116 THR A C 1
ATOM 903 O O . THR A 1 116 ? -12.518 2.662 14.483 1.00 89.94 116 THR A O 1
ATOM 906 N N . PRO A 1 117 ? -12.630 0.518 15.138 1.00 92.75 117 PRO A N 1
ATOM 907 C CA . PRO A 1 117 ? -12.142 0.796 16.491 1.00 92.75 117 PRO A CA 1
ATOM 908 C C . PRO A 1 117 ? -10.655 1.203 16.524 1.00 92.75 117 PRO A C 1
ATOM 910 O O . PRO A 1 117 ? -10.194 1.766 17.518 1.00 92.75 117 PRO A O 1
ATOM 913 N N . CYS A 1 118 ? -9.902 0.963 15.445 1.00 96.25 118 CYS A N 1
ATOM 914 C CA . CYS A 1 118 ? -8.465 1.231 15.389 1.00 96.25 118 CYS A CA 1
ATOM 915 C C . CYS A 1 118 ? -8.101 2.678 15.040 1.00 96.25 118 CYS A C 1
ATOM 917 O O . CYS A 1 118 ? -6.948 3.058 15.202 1.00 96.25 118 CYS A O 1
ATOM 919 N N . ALA A 1 119 ? -9.061 3.525 14.656 1.00 94.00 119 ALA A N 1
ATOM 920 C CA . ALA A 1 119 ? -8.815 4.946 14.368 1.00 94.00 119 ALA A CA 1
ATOM 921 C C . ALA A 1 119 ? -8.524 5.805 15.621 1.00 94.00 119 ALA A C 1
ATOM 923 O O . ALA A 1 119 ? -8.342 7.017 15.530 1.00 94.00 119 ALA A O 1
ATOM 924 N N . THR A 1 120 ? -8.526 5.204 16.812 1.00 93.62 120 THR A N 1
ATOM 925 C CA . THR A 1 120 ? -8.338 5.906 18.087 1.00 93.62 120 THR A CA 1
ATOM 926 C C . THR A 1 120 ? -6.886 6.331 18.310 1.00 93.62 120 THR A C 1
ATOM 928 O O . THR A 1 120 ? -5.955 5.751 17.755 1.00 93.62 120 THR A O 1
ATOM 931 N N . SER A 1 121 ? -6.671 7.326 19.177 1.00 89.94 121 SER A N 1
ATOM 932 C CA . SER A 1 121 ? -5.332 7.840 19.509 1.00 89.94 121 SER A CA 1
ATOM 933 C C . SER A 1 121 ? -4.404 6.811 20.163 1.00 89.94 121 SER A C 1
ATOM 935 O O . SER A 1 121 ? -3.199 7.010 20.149 1.00 89.94 121 SER A O 1
ATOM 937 N N . THR A 1 122 ? -4.956 5.743 20.747 1.00 90.62 122 THR A N 1
ATOM 938 C CA . THR A 1 122 ? -4.215 4.636 21.381 1.00 90.62 122 THR A CA 1
ATOM 939 C C . THR A 1 122 ? -3.969 3.456 20.435 1.00 90.62 122 THR A C 1
ATOM 941 O O . THR A 1 122 ? -3.563 2.389 20.878 1.00 90.62 122 THR A O 1
ATOM 944 N N . ALA A 1 123 ? -4.329 3.604 19.160 1.00 95.12 123 ALA A N 1
ATOM 945 C CA . ALA A 1 123 ? -4.088 2.625 18.112 1.00 95.12 123 ALA A CA 1
ATOM 946 C C . ALA A 1 123 ? -3.460 3.346 16.909 1.00 95.12 123 ALA A C 1
ATOM 948 O O . ALA A 1 123 ? -2.311 3.766 16.970 1.00 95.12 123 ALA A O 1
ATOM 949 N N . CYS A 1 124 ? -4.200 3.549 15.821 1.00 96.00 124 CYS A N 1
ATOM 950 C CA . CYS A 1 124 ? -3.658 4.141 14.598 1.00 96.00 124 CYS A CA 1
ATOM 951 C C . CYS A 1 124 ? -3.675 5.671 14.576 1.00 96.00 124 CYS A C 1
ATOM 953 O O . CYS A 1 124 ? -3.040 6.268 13.713 1.00 96.00 124 CYS A O 1
ATOM 955 N N . GLY A 1 125 ? -4.369 6.332 15.505 1.00 92.56 125 GLY A N 1
ATOM 956 C CA . GLY A 1 125 ? -4.561 7.784 15.475 1.00 92.56 125 GLY A CA 1
ATOM 957 C C . GLY A 1 125 ? -3.255 8.583 15.488 1.00 92.56 125 GLY A C 1
ATOM 958 O O . GLY A 1 125 ? -3.181 9.637 14.864 1.00 92.56 125 GLY A O 1
ATOM 959 N N . GLY A 1 126 ? -2.201 8.061 16.123 1.00 90.19 126 GLY A N 1
ATOM 960 C CA . GLY A 1 126 ? -0.875 8.680 16.091 1.00 90.19 126 GLY A CA 1
ATOM 961 C C . GLY A 1 126 ? -0.242 8.728 14.692 1.00 90.19 126 GLY A C 1
ATOM 962 O O . GLY A 1 126 ? 0.513 9.651 14.393 1.00 90.19 126 GLY A O 1
ATOM 963 N N . LEU A 1 127 ? -0.571 7.768 13.824 1.00 92.50 127 LEU A N 1
ATOM 964 C CA . LEU A 1 127 ? -0.042 7.665 12.461 1.00 92.50 127 LEU A CA 1
ATOM 965 C C . LEU A 1 127 ? -0.814 8.525 11.457 1.00 92.50 127 LEU A C 1
ATOM 967 O O . LEU A 1 127 ? -0.308 8.780 10.370 1.00 92.50 127 LEU A O 1
ATOM 971 N N . MET A 1 128 ? -2.016 8.989 11.813 1.00 91.88 128 MET A N 1
ATOM 972 C CA . MET A 1 128 ? -2.924 9.667 10.887 1.00 91.88 128 MET A CA 1
ATOM 973 C C . MET A 1 128 ? -2.258 10.859 10.191 1.00 91.88 128 MET A C 1
ATOM 975 O O . MET A 1 128 ? -2.258 10.921 8.972 1.00 91.88 128 MET A O 1
ATOM 979 N N . SER A 1 129 ? -1.626 11.771 10.940 1.00 90.31 129 SER A N 1
ATOM 980 C CA . SER A 1 129 ? -0.977 12.953 10.345 1.00 90.31 129 SER A CA 1
ATOM 981 C C . SER A 1 129 ? 0.163 12.582 9.393 1.00 90.31 129 SER A C 1
ATOM 983 O O . SER A 1 129 ? 0.347 13.236 8.370 1.00 90.31 129 SER A O 1
ATOM 985 N N . ALA A 1 130 ? 0.907 11.522 9.717 1.00 89.69 130 ALA A N 1
ATOM 986 C CA . ALA A 1 130 ? 2.015 11.064 8.893 1.00 89.69 130 ALA A CA 1
ATOM 987 C C . ALA A 1 130 ? 1.516 10.443 7.582 1.00 89.69 130 ALA A C 1
ATOM 989 O O . ALA A 1 130 ? 2.003 10.764 6.501 1.00 89.69 130 ALA A O 1
ATOM 990 N N . LEU A 1 131 ? 0.483 9.604 7.680 1.00 91.94 131 LEU A N 1
ATOM 991 C CA . LEU A 1 131 ? -0.072 8.886 6.541 1.00 91.94 131 LEU A CA 1
ATOM 992 C C . LEU A 1 131 ? -1.024 9.739 5.698 1.00 91.94 131 LEU A C 1
ATOM 994 O O . LEU A 1 131 ? -1.101 9.512 4.504 1.00 91.94 131 LEU A O 1
ATOM 998 N N . THR A 1 132 ? -1.649 10.797 6.216 1.00 91.94 132 THR A N 1
ATOM 999 C CA . THR A 1 132 ? -2.561 11.645 5.418 1.00 91.94 132 THR A CA 1
ATOM 1000 C C . THR A 1 132 ? -2.005 13.038 5.099 1.00 91.94 132 THR A C 1
ATOM 1002 O O . THR A 1 132 ? -2.702 13.846 4.485 1.00 91.94 132 THR A O 1
ATOM 1005 N N . GLY A 1 133 ? -0.787 13.367 5.543 1.00 86.75 133 GLY A N 1
ATOM 1006 C CA . GLY A 1 133 ? -0.263 14.742 5.569 1.00 86.75 133 GLY A CA 1
ATOM 1007 C C . GLY A 1 133 ? -0.068 15.413 4.204 1.00 86.75 133 GLY A C 1
ATOM 1008 O O . GLY A 1 133 ? -0.248 16.622 4.084 1.00 86.75 133 GLY A O 1
ATOM 1009 N N . ASP A 1 134 ? 0.238 14.638 3.167 1.00 86.88 134 ASP A N 1
ATOM 1010 C CA . ASP A 1 134 ? 0.370 15.100 1.774 1.00 86.88 134 ASP A CA 1
ATOM 1011 C C . ASP A 1 134 ? -0.947 15.008 0.981 1.00 86.88 134 ASP A C 1
ATOM 1013 O O . ASP A 1 134 ? -0.962 15.189 -0.236 1.00 86.88 134 ASP A O 1
ATOM 1017 N N . ASN A 1 135 ? -2.056 14.697 1.658 1.00 90.00 135 ASN A N 1
ATOM 1018 C CA . ASN A 1 135 ? -3.365 14.495 1.052 1.00 90.00 135 ASN A CA 1
ATOM 1019 C C . ASN A 1 135 ? -3.380 13.432 -0.067 1.00 90.00 135 ASN A C 1
ATOM 1021 O O . ASN A 1 135 ? -4.169 13.541 -1.007 1.00 90.00 135 ASN A O 1
ATOM 1025 N N . LEU A 1 136 ? -2.521 12.409 0.044 1.00 89.25 136 LEU A N 1
ATOM 1026 C CA . LEU A 1 136 ? -2.355 11.345 -0.952 1.00 89.25 136 LEU A CA 1
ATOM 1027 C C . LEU A 1 136 ? -2.049 11.903 -2.354 1.00 89.25 136 LEU A C 1
ATOM 1029 O O . LEU A 1 136 ? -2.513 11.362 -3.360 1.00 89.25 136 LEU A O 1
ATOM 1033 N N . ASP A 1 137 ? -1.281 12.996 -2.439 1.00 87.19 137 ASP A N 1
ATOM 1034 C CA . ASP A 1 137 ? -0.873 13.574 -3.721 1.00 87.19 137 ASP A CA 1
ATOM 1035 C C . ASP A 1 137 ? 0.033 12.600 -4.489 1.00 87.19 137 ASP A C 1
ATOM 1037 O O . ASP A 1 137 ? 1.184 12.360 -4.128 1.00 87.19 137 ASP A O 1
ATOM 1041 N N . ALA A 1 138 ? -0.487 12.071 -5.596 1.00 85.25 138 ALA A N 1
ATOM 1042 C CA . ALA A 1 138 ? 0.211 11.143 -6.480 1.00 85.25 138 ALA A CA 1
ATOM 1043 C C . ALA A 1 138 ? 1.485 11.737 -7.123 1.00 85.25 138 ALA A C 1
ATOM 1045 O O . ALA A 1 138 ? 2.298 11.004 -7.683 1.00 85.25 138 ALA A O 1
ATOM 1046 N N . LYS A 1 139 ? 1.691 13.059 -7.054 1.00 82.88 139 LYS A N 1
ATOM 1047 C CA . LYS A 1 139 ? 2.930 13.713 -7.511 1.00 82.88 139 LYS A CA 1
ATOM 1048 C C . LYS A 1 139 ? 4.096 13.518 -6.546 1.00 82.88 139 LYS A C 1
ATOM 1050 O O . LYS A 1 139 ? 5.247 13.704 -6.942 1.00 82.88 139 LYS A O 1
ATOM 1055 N N . THR A 1 140 ? 3.808 13.155 -5.302 1.00 75.62 140 THR A N 1
ATOM 1056 C CA . THR A 1 140 ? 4.791 12.961 -4.239 1.00 75.62 140 THR A CA 1
ATOM 1057 C C . THR A 1 140 ? 5.181 11.483 -4.192 1.00 75.62 140 THR A C 1
ATOM 1059 O O . THR A 1 140 ? 4.715 10.716 -3.355 1.00 75.62 140 THR A O 1
ATOM 1062 N N . GLN A 1 141 ? 6.005 11.053 -5.152 1.00 77.00 141 GLN A N 1
ATOM 1063 C CA . GLN A 1 141 ? 6.560 9.695 -5.181 1.00 77.00 141 GLN A CA 1
ATOM 1064 C C . GLN A 1 141 ? 7.859 9.629 -4.382 1.00 77.00 141 GLN A C 1
ATOM 1066 O O . GLN A 1 141 ? 8.961 9.618 -4.932 1.00 77.00 141 GLN A O 1
ATOM 1071 N N . ASP A 1 142 ? 7.724 9.615 -3.063 1.00 82.25 142 ASP A N 1
ATOM 1072 C CA . ASP A 1 142 ? 8.836 9.480 -2.133 1.00 82.25 142 ASP A CA 1
ATOM 1073 C C . ASP A 1 142 ? 8.390 8.810 -0.819 1.00 82.25 142 ASP A C 1
ATOM 1075 O O . ASP A 1 142 ? 7.287 8.277 -0.694 1.00 82.25 142 ASP A O 1
ATOM 1079 N N . TYR A 1 143 ? 9.282 8.817 0.169 1.00 88.06 143 TYR A N 1
ATOM 1080 C CA . TYR A 1 143 ? 9.034 8.300 1.514 1.00 88.06 143 TYR A CA 1
ATOM 1081 C C . TYR A 1 143 ? 8.607 9.411 2.491 1.00 88.06 143 TYR A C 1
ATOM 1083 O O . TYR A 1 143 ? 8.872 9.310 3.686 1.00 88.06 143 TYR A O 1
ATOM 1091 N N . SER A 1 144 ? 7.989 10.499 2.022 1.00 84.75 144 SER A N 1
ATOM 1092 C CA . SER A 1 144 ? 7.598 11.646 2.865 1.00 84.75 144 SER A CA 1
ATOM 1093 C C . SER A 1 144 ? 6.646 11.272 4.001 1.00 84.75 144 SER A C 1
ATOM 1095 O O . SER A 1 144 ? 6.720 11.867 5.074 1.00 84.75 144 SER A O 1
ATOM 1097 N N . TYR A 1 145 ? 5.828 10.229 3.827 1.00 87.06 145 TYR A N 1
ATOM 1098 C CA . TYR A 1 145 ? 4.973 9.682 4.889 1.00 87.06 145 TYR A CA 1
ATOM 1099 C C . TYR A 1 145 ? 5.756 9.105 6.082 1.00 87.06 145 TYR A C 1
ATOM 1101 O O . TYR A 1 145 ? 5.180 8.857 7.140 1.00 87.06 145 TYR A O 1
ATOM 1109 N N . CYS A 1 146 ? 7.065 8.892 5.925 1.00 85.44 146 CYS A N 1
ATOM 1110 C CA . CYS A 1 146 ? 7.958 8.417 6.977 1.00 85.44 146 CYS A CA 1
ATOM 1111 C C . CYS A 1 146 ? 8.521 9.549 7.843 1.00 85.44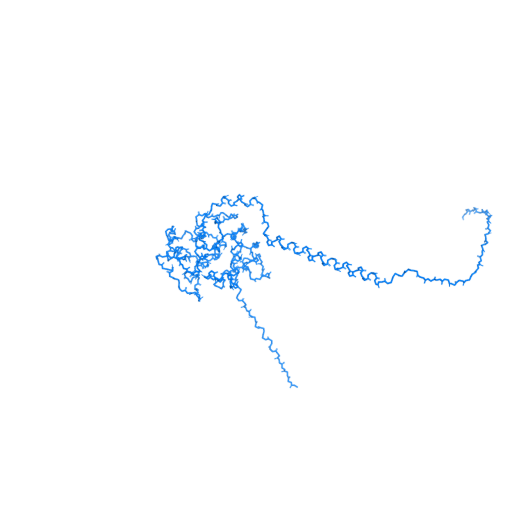 146 CYS A C 1
ATOM 1113 O O . CYS A 1 146 ? 8.766 9.341 9.029 1.00 85.44 146 CYS A O 1
ATOM 1115 N N . ASP A 1 147 ? 8.722 10.735 7.259 1.00 71.75 147 ASP A N 1
ATOM 1116 C CA . ASP A 1 147 ? 9.415 11.871 7.874 1.00 71.75 147 ASP A CA 1
ATOM 1117 C C . ASP A 1 147 ? 8.503 13.103 7.884 1.00 71.75 147 ASP A C 1
ATOM 1119 O O . ASP A 1 147 ? 8.771 14.100 7.214 1.00 71.75 147 ASP A O 1
ATOM 1123 N N . THR A 1 148 ? 7.392 13.056 8.619 1.00 61.47 148 THR A N 1
ATOM 1124 C CA . THR A 1 148 ? 6.536 14.246 8.708 1.00 61.47 148 THR A CA 1
ATOM 1125 C C . THR A 1 148 ? 7.002 15.202 9.801 1.00 61.47 148 THR A C 1
ATOM 1127 O O . THR A 1 148 ? 7.160 14.811 10.956 1.00 61.47 148 THR A O 1
ATOM 1130 N N . ASP A 1 149 ? 7.110 16.490 9.457 1.00 52.12 149 ASP A N 1
ATOM 1131 C CA . ASP A 1 149 ? 7.446 17.601 10.369 1.00 52.12 149 ASP A CA 1
ATOM 1132 C C . ASP A 1 149 ? 6.488 17.737 11.577 1.00 52.12 149 ASP A C 1
ATOM 1134 O O . ASP A 1 149 ? 6.751 18.498 12.508 1.00 52.12 149 ASP A O 1
ATOM 1138 N N . SER A 1 150 ? 5.357 17.018 11.564 1.00 50.06 150 SER A N 1
ATOM 1139 C CA . SER A 1 150 ? 4.274 17.110 12.550 1.00 50.06 150 SER A CA 1
ATOM 1140 C C . SER A 1 150 ? 4.157 15.910 13.501 1.00 50.06 150 SER A C 1
ATOM 1142 O O . SER A 1 150 ? 3.455 16.036 14.502 1.00 50.06 150 SER A O 1
ATOM 1144 N N . SER A 1 151 ? 4.845 14.788 13.238 1.00 54.53 151 SER A N 1
ATOM 1145 C CA . SER A 1 151 ? 4.853 13.596 14.104 1.00 54.53 151 SER A CA 1
ATOM 1146 C C . SER A 1 151 ? 5.999 12.646 13.737 1.00 54.53 151 SER A C 1
ATOM 1148 O O . SER A 1 151 ? 6.137 12.247 12.582 1.00 54.53 151 SER A O 1
ATOM 1150 N N . ILE A 1 152 ? 6.789 12.232 14.735 1.00 64.94 152 ILE A N 1
ATOM 1151 C CA . ILE A 1 152 ? 7.780 11.156 14.585 1.00 64.94 152 ILE A CA 1
ATOM 1152 C C . ILE A 1 152 ? 7.004 9.838 14.581 1.00 64.94 152 ILE A C 1
ATOM 1154 O O . ILE A 1 152 ? 6.440 9.468 15.610 1.00 64.94 152 ILE A O 1
ATOM 1158 N N . VAL A 1 153 ? 6.963 9.137 13.448 1.00 78.19 153 VAL A N 1
ATOM 1159 C CA . VAL A 1 153 ? 6.437 7.767 13.397 1.00 78.19 153 VAL A CA 1
ATOM 1160 C C . VAL A 1 153 ? 7.380 6.879 14.208 1.00 78.19 153 VAL A C 1
ATOM 1162 O O . VAL A 1 153 ? 8.532 6.681 13.828 1.00 78.19 153 VAL A O 1
ATOM 1165 N N . THR A 1 154 ? 6.919 6.387 15.358 1.00 83.12 154 THR A N 1
ATOM 1166 C CA . THR A 1 154 ? 7.699 5.472 16.202 1.00 83.12 154 THR A CA 1
ATOM 1167 C C . THR A 1 154 ? 7.287 4.023 15.967 1.00 83.12 154 THR A C 1
ATOM 1169 O O . THR A 1 154 ? 6.142 3.735 15.612 1.00 83.12 154 THR A O 1
ATOM 1172 N N . ASP A 1 155 ? 8.208 3.096 16.241 1.00 87.38 155 ASP A N 1
ATOM 1173 C CA . ASP A 1 155 ? 7.922 1.657 16.204 1.00 87.38 155 ASP A CA 1
ATOM 1174 C C . ASP A 1 155 ? 6.743 1.275 17.113 1.00 87.38 155 ASP A C 1
ATOM 1176 O O . ASP A 1 155 ? 5.961 0.390 16.769 1.00 87.38 155 ASP A O 1
ATOM 1180 N N . ASP A 1 156 ? 6.581 1.958 18.251 1.00 89.31 156 ASP A N 1
ATOM 1181 C CA . ASP A 1 156 ? 5.475 1.722 19.180 1.00 89.31 156 ASP A CA 1
ATOM 1182 C C . ASP A 1 156 ? 4.127 2.096 18.553 1.00 89.31 156 ASP A C 1
ATOM 1184 O O . ASP A 1 156 ? 3.196 1.297 18.596 1.00 89.31 156 ASP A O 1
ATOM 1188 N N . MET A 1 157 ? 4.035 3.249 17.881 1.00 91.06 157 MET A N 1
ATOM 1189 C CA . MET A 1 157 ? 2.805 3.679 17.199 1.00 91.06 157 MET A CA 1
ATOM 1190 C C . MET A 1 157 ? 2.416 2.707 16.079 1.00 91.06 157 MET A C 1
ATOM 1192 O O . MET A 1 157 ? 1.245 2.348 15.931 1.00 91.06 157 MET A O 1
ATOM 1196 N N . VAL A 1 158 ? 3.401 2.236 15.308 1.00 93.25 158 VAL A N 1
ATOM 1197 C CA . VAL A 1 158 ? 3.185 1.209 14.278 1.00 93.25 158 VAL A CA 1
ATOM 1198 C C . VAL A 1 158 ? 2.735 -0.108 14.915 1.00 93.25 158 VAL A C 1
ATOM 1200 O O . VAL A 1 158 ? 1.791 -0.736 14.431 1.00 93.25 158 VAL A O 1
ATOM 1203 N N . ASN A 1 159 ? 3.363 -0.529 16.015 1.00 94.31 159 ASN A N 1
ATOM 1204 C CA . ASN A 1 159 ? 3.035 -1.774 16.710 1.00 94.31 159 ASN A CA 1
ATOM 1205 C C . ASN A 1 159 ? 1.640 -1.759 17.345 1.00 94.31 159 ASN A C 1
ATOM 1207 O O . ASN A 1 159 ? 0.913 -2.750 17.240 1.00 94.31 159 ASN A O 1
ATOM 1211 N N . GLU A 1 160 ? 1.247 -0.665 17.988 1.00 95.44 160 GLU A N 1
ATOM 1212 C CA . GLU A 1 160 ? -0.088 -0.497 18.570 1.00 95.44 160 GLU A CA 1
ATOM 1213 C C . GLU A 1 160 ? -1.161 -0.549 17.479 1.00 95.44 160 GLU A C 1
ATOM 1215 O O . GLU A 1 160 ? -2.127 -1.313 17.576 1.00 95.44 160 GLU A O 1
ATOM 1220 N N . CYS A 1 161 ? -0.947 0.194 16.393 1.00 97.06 161 CYS A N 1
ATOM 1221 C CA . CYS A 1 161 ? -1.861 0.217 15.264 1.00 97.06 161 CYS A CA 1
ATOM 1222 C C . CYS A 1 161 ? -1.986 -1.156 14.590 1.00 97.06 161 CYS A C 1
ATOM 1224 O O . CYS A 1 161 ? -3.097 -1.681 14.481 1.00 97.06 161 CYS A O 1
ATOM 1226 N N . LYS A 1 162 ? -0.869 -1.792 14.206 1.00 95.31 162 LYS A N 1
ATOM 1227 C CA . LYS A 1 162 ? -0.907 -3.097 13.523 1.00 95.31 162 LYS A CA 1
ATOM 1228 C C . LYS A 1 162 ? -1.551 -4.178 14.389 1.00 95.31 162 LYS A C 1
ATOM 1230 O O . LYS A 1 162 ? -2.285 -5.006 13.865 1.00 95.31 162 LYS A O 1
ATOM 1235 N N . THR A 1 163 ? -1.334 -4.146 15.707 1.00 95.81 163 THR A N 1
ATOM 1236 C CA . THR A 1 163 ? -1.948 -5.103 16.642 1.00 95.81 163 THR A CA 1
ATOM 1237 C C . THR A 1 163 ? -3.463 -4.932 16.688 1.00 95.81 163 THR A C 1
ATOM 1239 O O . THR A 1 163 ? -4.187 -5.924 16.692 1.00 95.81 163 THR A O 1
ATOM 1242 N N . CYS A 1 164 ? -3.958 -3.691 16.679 1.00 97.56 164 CYS A N 1
ATOM 1243 C CA . CYS A 1 164 ? -5.394 -3.431 16.616 1.00 97.56 164 CYS A CA 1
ATOM 1244 C C . CYS A 1 164 ? -6.004 -3.914 15.293 1.00 97.56 164 CYS A C 1
ATOM 1246 O O . CYS A 1 164 ? -7.023 -4.607 15.296 1.00 97.56 164 CYS A O 1
ATOM 1248 N N . VAL A 1 165 ? -5.373 -3.572 14.164 1.00 96.94 165 VAL A N 1
ATOM 1249 C CA . VAL A 1 165 ? -5.884 -3.934 12.833 1.00 96.94 165 VAL A CA 1
ATOM 1250 C C . VAL A 1 165 ? -5.872 -5.452 12.647 1.00 96.94 165 VAL A C 1
ATOM 1252 O O . VAL A 1 165 ? -6.886 -6.015 12.258 1.00 96.94 165 VAL A O 1
ATOM 1255 N N . ALA A 1 166 ? -4.791 -6.134 13.035 1.00 95.50 166 ALA A N 1
ATOM 1256 C CA . ALA A 1 166 ? -4.693 -7.595 12.972 1.00 95.50 166 ALA A CA 1
ATOM 1257 C C . ALA A 1 166 ? -5.671 -8.320 13.916 1.00 95.50 166 ALA A C 1
ATOM 1259 O O . ALA A 1 166 ? -5.996 -9.482 13.698 1.00 95.50 166 ALA A O 1
ATOM 1260 N N . ALA A 1 167 ? -6.143 -7.661 14.979 1.00 95.69 167 ALA A N 1
ATOM 1261 C CA . ALA A 1 167 ? -7.183 -8.204 15.853 1.00 95.69 167 ALA A CA 1
ATOM 1262 C C . ALA A 1 167 ? -8.604 -8.010 15.288 1.00 95.69 167 ALA A C 1
ATOM 1264 O O . ALA A 1 167 ? -9.562 -8.554 15.846 1.00 95.69 167 ALA A O 1
ATOM 1265 N N . THR A 1 168 ? -8.760 -7.228 14.216 1.00 95.00 168 THR A N 1
ATOM 1266 C CA . THR A 1 168 ? -10.051 -6.972 13.577 1.00 95.00 168 THR A CA 1
ATOM 1267 C C . THR A 1 168 ? -10.343 -8.050 12.538 1.00 95.00 168 THR A C 1
ATOM 1269 O O . THR A 1 168 ? -9.558 -8.283 11.622 1.00 95.00 168 THR A O 1
ATOM 1272 N N . ASP A 1 169 ? -11.496 -8.709 12.677 1.00 93.94 169 ASP A N 1
ATOM 1273 C CA . ASP A 1 169 ? -11.882 -9.819 11.804 1.00 93.94 169 ASP A CA 1
ATOM 1274 C C . ASP A 1 169 ? -11.949 -9.391 10.329 1.00 93.94 169 ASP A C 1
ATOM 1276 O O . ASP A 1 169 ? -12.593 -8.398 9.974 1.00 93.94 169 ASP A O 1
ATOM 1280 N N . GLY A 1 170 ? -11.273 -10.158 9.472 1.00 94.50 170 GLY A N 1
ATOM 1281 C CA . GLY A 1 170 ? -11.206 -9.909 8.036 1.00 94.50 170 GLY A CA 1
ATOM 1282 C C . GLY A 1 170 ? -10.394 -8.679 7.622 1.00 94.50 170 GLY A C 1
ATOM 1283 O O . GLY A 1 170 ? -10.681 -8.144 6.552 1.00 94.50 170 GLY A O 1
ATOM 1284 N N . GLN A 1 171 ? -9.431 -8.227 8.434 1.00 95.75 171 GLN A N 1
ATOM 1285 C CA . GLN A 1 171 ? -8.500 -7.133 8.107 1.00 95.75 171 GLN A CA 1
ATOM 1286 C C . GLN A 1 171 ? -7.019 -7.555 8.169 1.00 95.75 171 GLN A C 1
ATOM 1288 O O . GLN A 1 171 ? -6.137 -6.716 8.377 1.00 95.75 171 GLN A O 1
ATOM 1293 N N . ASP A 1 172 ? -6.724 -8.840 7.956 1.00 96.69 172 ASP A N 1
ATOM 1294 C CA . ASP A 1 172 ? -5.356 -9.373 7.988 1.00 96.69 172 ASP A CA 1
ATOM 1295 C C . ASP A 1 172 ? -4.476 -8.672 6.937 1.00 96.69 172 ASP A C 1
ATOM 1297 O O . ASP A 1 172 ? -3.334 -8.292 7.207 1.00 96.69 172 ASP A O 1
ATOM 1301 N N . TYR A 1 173 ? -5.027 -8.427 5.742 1.00 98.12 173 TYR A N 1
ATOM 1302 C CA . TYR A 1 173 ? -4.294 -7.782 4.649 1.00 98.12 173 TYR A CA 1
ATOM 1303 C C . TYR A 1 173 ? -4.001 -6.319 4.962 1.00 98.12 173 TYR A C 1
ATOM 1305 O O . TYR A 1 173 ? -2.910 -5.830 4.687 1.00 98.12 173 TYR A O 1
ATOM 1313 N N . LEU A 1 174 ? -4.937 -5.632 5.616 1.00 97.69 174 LEU A N 1
ATOM 1314 C CA . LEU A 1 174 ? -4.764 -4.238 6.008 1.00 97.69 174 LEU A CA 1
ATOM 1315 C C . LEU A 1 174 ? -3.644 -4.072 7.047 1.00 97.69 174 LE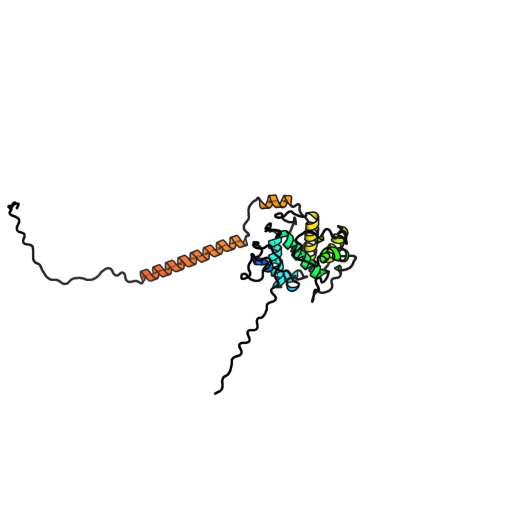U A C 1
ATOM 1317 O O . LEU A 1 174 ? -2.876 -3.111 6.981 1.00 97.69 174 LEU A O 1
ATOM 1321 N N . ALA A 1 175 ? -3.501 -5.030 7.968 1.00 97.75 175 ALA A N 1
ATOM 1322 C CA . ALA A 1 175 ? -2.368 -5.066 8.890 1.00 97.75 175 ALA A CA 1
ATOM 1323 C C . ALA A 1 175 ? -1.040 -5.265 8.138 1.00 97.75 175 ALA A C 1
ATOM 1325 O O . ALA A 1 175 ? -0.057 -4.580 8.426 1.00 97.75 175 ALA A O 1
ATOM 1326 N N . ASN A 1 176 ? -1.018 -6.140 7.130 1.00 98.50 176 ASN A N 1
ATOM 1327 C CA . ASN A 1 176 ? 0.155 -6.343 6.279 1.00 98.50 176 ASN A CA 1
ATOM 1328 C C . ASN A 1 176 ? 0.505 -5.113 5.436 1.00 98.50 176 ASN A C 1
ATOM 1330 O O . ASN A 1 176 ? 1.686 -4.849 5.217 1.00 98.50 176 ASN A O 1
ATOM 1334 N N . PHE A 1 177 ? -0.487 -4.329 5.007 1.00 98.44 177 PHE A N 1
ATOM 1335 C CA . PHE A 1 177 ? -0.249 -3.078 4.281 1.00 98.44 177 PHE A CA 1
ATOM 1336 C C . PHE A 1 177 ? 0.519 -2.089 5.153 1.00 98.44 177 PHE A C 1
ATOM 1338 O O . PHE A 1 177 ? 1.509 -1.517 4.705 1.00 98.44 177 PHE A O 1
ATOM 1345 N N . LEU A 1 178 ? 0.137 -1.956 6.426 1.00 97.75 178 LEU A N 1
ATOM 1346 C CA . LEU A 1 178 ? 0.870 -1.123 7.376 1.00 97.75 178 LEU A CA 1
ATOM 1347 C C . LEU A 1 178 ? 2.303 -1.618 7.607 1.00 97.75 178 LEU A C 1
ATOM 1349 O O . LEU A 1 178 ? 3.225 -0.808 7.678 1.00 97.75 178 LEU A O 1
ATOM 1353 N N . ILE A 1 179 ? 2.510 -2.934 7.691 1.00 96.94 179 ILE A N 1
ATOM 1354 C CA . ILE A 1 179 ? 3.855 -3.510 7.831 1.00 96.94 179 ILE A CA 1
ATOM 1355 C C . ILE A 1 179 ? 4.707 -3.206 6.591 1.00 96.94 179 ILE A C 1
ATOM 1357 O O . ILE A 1 179 ? 5.882 -2.871 6.732 1.00 96.94 179 ILE A O 1
ATOM 1361 N N . ALA A 1 180 ? 4.134 -3.271 5.387 1.00 97.69 180 ALA A N 1
ATOM 1362 C CA . ALA A 1 180 ? 4.829 -2.887 4.161 1.00 97.69 180 ALA A CA 1
ATOM 1363 C C . ALA A 1 180 ? 5.217 -1.398 4.168 1.00 97.69 180 ALA A C 1
ATOM 1365 O O . ALA A 1 180 ? 6.354 -1.065 3.840 1.00 97.69 180 ALA A O 1
ATOM 1366 N N . LEU A 1 181 ? 4.322 -0.511 4.614 1.00 96.56 181 LEU A N 1
ATOM 1367 C CA . LEU A 1 181 ? 4.597 0.925 4.738 1.00 96.56 181 LEU A CA 1
ATOM 1368 C C . LEU A 1 181 ? 5.733 1.217 5.723 1.00 96.56 181 LEU A C 1
ATOM 1370 O O . LEU A 1 181 ? 6.659 1.953 5.376 1.00 96.56 181 LEU A O 1
ATOM 1374 N N . ASP A 1 182 ? 5.694 0.606 6.909 1.00 95.06 182 ASP A N 1
ATOM 1375 C CA . ASP A 1 182 ? 6.753 0.697 7.924 1.00 95.06 182 ASP A CA 1
ATOM 1376 C C . ASP A 1 182 ? 8.091 0.153 7.401 1.00 95.06 182 ASP A C 1
ATOM 1378 O O . ASP A 1 182 ? 9.144 0.778 7.545 1.00 95.06 182 ASP A O 1
ATOM 1382 N N . THR A 1 183 ? 8.050 -0.983 6.702 1.00 94.81 183 THR A N 1
ATOM 1383 C CA . THR A 1 183 ? 9.233 -1.565 6.057 1.00 94.81 183 THR A CA 1
ATOM 1384 C C . THR A 1 183 ? 9.802 -0.614 5.003 1.00 94.81 183 THR A C 1
ATOM 1386 O O . THR A 1 183 ? 11.018 -0.431 4.944 1.00 94.81 183 THR A O 1
ATOM 1389 N N . GLY A 1 184 ? 8.944 0.056 4.227 1.00 93.94 184 GLY A N 1
ATOM 1390 C CA . GLY A 1 184 ? 9.338 1.082 3.258 1.00 93.94 184 GLY A CA 1
ATOM 1391 C C . GLY A 1 184 ? 10.086 2.234 3.919 1.00 93.94 184 GLY A C 1
ATOM 1392 O O . GLY A 1 184 ? 11.144 2.636 3.436 1.00 93.94 184 GLY A O 1
ATOM 1393 N N . CYS A 1 185 ? 9.619 2.686 5.084 1.00 91.94 185 CYS A N 1
ATOM 1394 C CA . CYS A 1 185 ? 10.289 3.730 5.858 1.00 91.94 185 CYS A CA 1
ATOM 1395 C C . CYS A 1 185 ? 11.665 3.328 6.379 1.00 91.94 185 CYS A C 1
ATOM 1397 O O . CYS A 1 185 ? 12.572 4.166 6.404 1.00 91.94 185 CYS A O 1
ATOM 1399 N N . LYS A 1 186 ? 11.820 2.064 6.783 1.00 91.38 186 LYS A N 1
ATOM 1400 C CA . LYS A 1 186 ? 13.066 1.516 7.335 1.00 91.38 186 LYS A CA 1
ATOM 1401 C C . LYS A 1 186 ? 14.099 1.211 6.259 1.00 91.38 186 LYS A C 1
ATOM 1403 O O . LYS A 1 186 ? 15.278 1.493 6.450 1.00 91.38 186 LYS A O 1
ATOM 1408 N N . GLN A 1 187 ? 13.667 0.622 5.147 1.00 91.88 187 GLN A N 1
ATOM 1409 C CA . GLN A 1 187 ? 14.566 0.164 4.090 1.00 91.88 187 GLN A CA 1
ATOM 1410 C C . GLN A 1 187 ? 14.874 1.252 3.065 1.00 91.88 187 GLN A C 1
ATOM 1412 O O . GLN A 1 187 ? 16.003 1.312 2.583 1.00 91.88 187 GLN A O 1
ATOM 1417 N N . ARG A 1 188 ? 13.882 2.085 2.721 1.00 91.62 188 ARG A N 1
ATOM 1418 C CA . ARG A 1 188 ? 13.940 3.088 1.644 1.00 91.62 188 ARG A CA 1
ATOM 1419 C C . ARG A 1 188 ? 14.688 2.573 0.410 1.00 91.62 188 ARG A C 1
ATOM 1421 O O . ARG A 1 188 ? 15.714 3.155 0.040 1.00 91.62 188 ARG A O 1
ATOM 1428 N N . PRO A 1 189 ? 14.233 1.460 -0.200 1.00 88.94 189 PRO A N 1
ATOM 1429 C CA . PRO A 1 189 ? 14.931 0.873 -1.331 1.00 88.94 189 PRO A CA 1
ATOM 1430 C C . PRO A 1 189 ? 15.148 1.915 -2.432 1.00 88.94 189 PRO A C 1
ATOM 1432 O O . PRO A 1 189 ? 14.272 2.733 -2.733 1.00 88.94 189 PRO A O 1
ATOM 1435 N N . ALA A 1 190 ? 16.347 1.887 -3.015 1.00 87.06 190 ALA A N 1
ATOM 1436 C CA . ALA A 1 190 ? 16.671 2.705 -4.172 1.00 87.06 190 ALA A CA 1
ATOM 1437 C C . ALA A 1 190 ? 15.800 2.303 -5.372 1.00 87.06 190 ALA A C 1
ATOM 1439 O O . ALA A 1 190 ? 15.320 1.172 -5.464 1.00 87.06 190 ALA A O 1
ATOM 1440 N N . THR A 1 191 ? 15.630 3.212 -6.329 1.00 87.38 191 THR A N 1
ATOM 1441 C CA . THR A 1 191 ? 14.918 2.924 -7.577 1.00 87.38 191 THR A CA 1
ATOM 1442 C C . THR A 1 191 ? 15.477 1.664 -8.248 1.00 87.38 191 THR A C 1
ATOM 1444 O O . THR A 1 191 ? 16.684 1.553 -8.461 1.00 87.38 191 THR A O 1
ATOM 1447 N N . GLY A 1 192 ? 14.598 0.714 -8.577 1.00 85.19 192 GLY A N 1
ATOM 1448 C CA . GLY A 1 192 ? 14.981 -0.577 -9.159 1.00 85.19 192 GLY A CA 1
ATOM 1449 C C . GLY A 1 192 ? 15.270 -1.696 -8.153 1.00 85.19 192 GLY A C 1
ATOM 1450 O O . GLY A 1 192 ? 15.611 -2.801 -8.569 1.00 85.19 192 GLY A O 1
ATOM 1451 N N . MET A 1 193 ? 15.121 -1.445 -6.851 1.00 89.25 193 MET A N 1
ATOM 1452 C CA . MET A 1 193 ? 15.251 -2.446 -5.788 1.00 89.25 193 MET A CA 1
ATOM 1453 C C . MET A 1 193 ? 13.887 -2.780 -5.193 1.00 89.25 193 MET A C 1
ATOM 1455 O O . MET A 1 193 ? 13.059 -1.889 -5.037 1.00 89.25 193 MET A O 1
ATOM 1459 N N . LEU A 1 194 ? 13.674 -4.046 -4.834 1.00 93.50 194 LEU A N 1
ATOM 1460 C CA . LEU A 1 194 ? 12.438 -4.488 -4.187 1.00 93.50 194 LEU A CA 1
ATOM 1461 C C . LEU A 1 194 ? 12.420 -4.127 -2.701 1.00 93.50 194 LEU A C 1
ATOM 1463 O O . LEU A 1 194 ? 13.454 -4.152 -2.027 1.00 93.50 194 LEU A O 1
ATOM 1467 N N . LEU A 1 195 ? 11.221 -3.857 -2.192 1.00 94.31 195 LEU A N 1
ATOM 1468 C CA . LEU A 1 195 ? 10.940 -3.863 -0.767 1.00 94.31 195 LEU A CA 1
ATOM 1469 C C . LEU A 1 195 ? 11.038 -5.293 -0.225 1.00 94.31 195 LEU A C 1
ATOM 1471 O O . LEU A 1 195 ? 10.391 -6.209 -0.731 1.00 94.31 195 LEU A O 1
ATOM 1475 N N . GLY A 1 196 ? 11.829 -5.485 0.825 1.00 94.12 196 GLY A N 1
ATOM 1476 C CA . GLY A 1 196 ? 12.042 -6.799 1.409 1.00 94.12 196 GLY A CA 1
ATOM 1477 C C . GLY A 1 196 ? 10.922 -7.208 2.353 1.00 94.12 196 GLY A C 1
ATOM 1478 O O . GLY A 1 196 ? 10.922 -6.808 3.515 1.00 94.12 196 GLY A O 1
ATOM 1479 N N . LEU A 1 197 ? 10.000 -8.036 1.864 1.00 95.19 197 LEU A N 1
ATOM 1480 C CA . LEU A 1 197 ? 8.968 -8.716 2.647 1.00 95.19 197 LEU A CA 1
ATOM 1481 C C . LEU A 1 197 ? 9.112 -10.228 2.468 1.00 95.19 197 LEU A C 1
ATOM 1483 O O . LEU A 1 197 ? 9.365 -10.693 1.360 1.00 95.19 197 LEU A O 1
ATOM 1487 N N . ASN A 1 198 ? 8.895 -10.989 3.538 1.00 94.38 198 ASN A N 1
ATOM 1488 C CA . ASN A 1 198 ? 8.987 -12.452 3.500 1.00 94.38 198 ASN A CA 1
ATOM 1489 C C . ASN A 1 198 ? 7.871 -13.126 2.677 1.00 94.38 198 ASN A C 1
ATOM 1491 O O . ASN A 1 198 ? 8.031 -14.249 2.203 1.00 94.38 198 ASN A O 1
ATOM 1495 N N . GLU A 1 199 ? 6.716 -12.470 2.549 1.00 94.31 199 GLU A N 1
ATOM 1496 C CA . GLU A 1 199 ? 5.529 -12.981 1.862 1.00 94.31 199 GLU A CA 1
ATOM 1497 C C . GLU A 1 199 ? 4.752 -11.848 1.169 1.00 94.31 199 GLU A C 1
ATOM 1499 O O . GLU A 1 199 ? 5.048 -10.658 1.304 1.00 94.31 199 GLU A O 1
ATOM 1504 N N . THR A 1 200 ? 3.713 -12.219 0.417 1.00 96.38 200 THR A N 1
ATOM 1505 C CA . THR A 1 200 ? 2.776 -11.248 -0.154 1.00 96.38 200 THR A CA 1
ATOM 1506 C C . THR A 1 200 ? 1.966 -10.537 0.928 1.00 96.38 200 THR A C 1
ATOM 1508 O O . THR A 1 200 ? 1.546 -11.148 1.911 1.00 96.38 200 THR A O 1
ATOM 1511 N N . VAL A 1 201 ? 1.651 -9.261 0.705 1.00 98.12 201 VAL A N 1
ATOM 1512 C CA . VAL A 1 201 ? 0.762 -8.494 1.595 1.00 98.12 201 VAL A CA 1
ATOM 1513 C C . VAL A 1 201 ? -0.659 -9.070 1.704 1.00 98.12 201 VAL A C 1
ATOM 1515 O O . VAL A 1 201 ? -1.363 -8.791 2.669 1.00 98.12 201 VAL A O 1
ATOM 1518 N N . PHE A 1 202 ? -1.064 -9.941 0.773 1.00 97.94 202 PHE A N 1
ATOM 1519 C CA . PHE A 1 202 ? -2.323 -10.699 0.837 1.00 97.94 202 PHE A CA 1
ATOM 1520 C C . PHE A 1 202 ? -2.195 -12.043 1.577 1.00 97.94 202 PHE A C 1
ATOM 1522 O O . PHE A 1 202 ? -3.008 -12.952 1.376 1.00 97.94 202 PHE A O 1
ATOM 1529 N N . SER A 1 203 ? -1.165 -12.205 2.412 1.00 96.62 203 SER A N 1
ATOM 1530 C CA . SER A 1 203 ? -1.050 -13.340 3.326 1.00 96.62 203 SER A CA 1
ATOM 1531 C C . SER A 1 203 ? -2.051 -13.213 4.474 1.00 96.62 203 SER A C 1
ATOM 1533 O O . SER A 1 203 ? -2.361 -12.119 4.937 1.00 96.62 203 SER A O 1
ATOM 1535 N N . LYS A 1 204 ? -2.574 -14.349 4.942 1.00 93.75 204 LYS A N 1
ATOM 1536 C CA . LYS A 1 204 ? -3.438 -14.411 6.134 1.00 93.75 204 LYS A CA 1
ATOM 1537 C C . LYS A 1 204 ? -2.656 -14.361 7.442 1.00 93.75 204 LYS A C 1
ATOM 1539 O O . LYS A 1 204 ? -3.246 -14.304 8.514 1.00 93.75 204 LYS A O 1
ATOM 1544 N N . THR A 1 205 ? -1.335 -14.401 7.355 1.00 94.25 205 THR A N 1
ATOM 1545 C CA . THR A 1 205 ? -0.430 -14.207 8.481 1.00 94.25 205 THR A CA 1
ATOM 1546 C C . THR A 1 205 ? 0.241 -12.846 8.383 1.00 94.25 205 THR A C 1
ATOM 1548 O O . THR A 1 205 ? 0.381 -12.295 7.291 1.00 94.25 205 THR A O 1
ATOM 1551 N N . MET A 1 206 ? 0.666 -12.315 9.534 1.00 93.25 206 MET A N 1
ATOM 1552 C CA . MET A 1 206 ? 1.448 -11.081 9.571 1.00 93.25 206 MET A CA 1
ATOM 1553 C C . MET A 1 206 ? 2.771 -11.272 8.829 1.00 93.25 206 MET A C 1
ATOM 1555 O O . MET A 1 206 ? 3.573 -12.134 9.199 1.00 93.25 206 MET A O 1
ATOM 1559 N N . VAL A 1 207 ? 2.996 -10.451 7.806 1.00 96.19 207 VAL A N 1
ATOM 1560 C CA . VAL A 1 207 ? 4.271 -10.392 7.084 1.00 96.19 207 VAL A CA 1
ATOM 1561 C C . VAL A 1 207 ? 5.358 -9.763 7.957 1.00 96.19 207 VAL A C 1
ATOM 1563 O O . VAL A 1 207 ? 5.104 -9.197 9.023 1.00 96.19 207 VAL A O 1
ATOM 1566 N N . SER A 1 208 ? 6.607 -9.890 7.540 1.00 93.50 208 SER A N 1
ATOM 1567 C CA . SER A 1 208 ? 7.765 -9.322 8.222 1.00 93.50 208 SER A CA 1
ATOM 1568 C C . SER A 1 208 ? 8.778 -8.813 7.209 1.00 93.50 208 SER A C 1
ATOM 1570 O O . SER A 1 208 ? 8.882 -9.339 6.100 1.00 93.50 208 SER A O 1
ATOM 1572 N N . ALA A 1 209 ? 9.527 -7.788 7.612 1.00 90.94 209 ALA A N 1
ATOM 1573 C CA . ALA A 1 209 ? 10.628 -7.272 6.820 1.00 90.94 209 ALA A CA 1
ATOM 1574 C C . ALA A 1 209 ? 11.712 -8.349 6.650 1.00 90.94 209 ALA A C 1
ATOM 1576 O O . ALA A 1 209 ? 12.131 -8.979 7.624 1.00 90.94 209 ALA A O 1
ATOM 1577 N N . GLU A 1 210 ? 12.182 -8.521 5.422 1.00 88.75 210 GLU A N 1
ATOM 1578 C CA . GLU A 1 210 ? 13.331 -9.350 5.067 1.00 88.75 210 GLU A CA 1
ATOM 1579 C C . GLU A 1 210 ? 14.445 -8.466 4.495 1.00 88.75 210 GLU A C 1
ATOM 1581 O O . GLU A 1 210 ? 14.182 -7.381 3.976 1.00 88.75 210 GLU A O 1
ATOM 1586 N N . ASP A 1 211 ? 15.699 -8.899 4.628 1.00 75.44 211 ASP A N 1
ATOM 1587 C CA . ASP A 1 211 ? 16.839 -8.151 4.102 1.00 75.44 211 ASP A CA 1
ATOM 1588 C C . ASP A 1 211 ? 16.787 -8.117 2.557 1.00 75.44 211 ASP A C 1
ATOM 1590 O O . ASP A 1 211 ? 16.847 -9.178 1.923 1.00 75.44 211 ASP A O 1
ATOM 1594 N N . PRO A 1 212 ? 16.722 -6.927 1.924 1.00 66.06 212 PRO A N 1
ATOM 1595 C CA . PRO A 1 212 ? 16.676 -6.800 0.465 1.00 66.06 212 PRO A CA 1
ATOM 1596 C C . PRO A 1 212 ? 17.855 -7.462 -0.260 1.00 66.06 212 PRO A C 1
ATOM 1598 O O . PRO A 1 212 ? 17.724 -7.854 -1.422 1.00 66.06 212 PRO A O 1
ATOM 1601 N N . SER A 1 213 ? 19.009 -7.609 0.403 1.00 62.47 213 SER A N 1
ATOM 1602 C CA . SER A 1 213 ? 20.196 -8.250 -0.179 1.00 62.47 213 SER A CA 1
ATOM 1603 C C . SER A 1 213 ? 19.997 -9.745 -0.458 1.00 62.47 213 SER A C 1
ATOM 1605 O O . SER A 1 213 ? 20.525 -10.252 -1.447 1.00 62.47 213 SER A O 1
ATOM 1607 N N . ILE A 1 214 ? 19.162 -10.431 0.329 1.00 59.41 214 ILE A N 1
ATOM 1608 C CA . ILE A 1 214 ? 18.821 -11.851 0.138 1.00 59.41 214 ILE A CA 1
ATOM 1609 C C . ILE A 1 214 ? 17.952 -12.038 -1.122 1.00 59.41 214 ILE A C 1
ATOM 1611 O O . ILE A 1 214 ? 18.065 -13.040 -1.831 1.00 59.41 214 ILE A O 1
ATOM 1615 N N . ILE A 1 215 ? 17.129 -11.041 -1.457 1.00 58.38 215 ILE A N 1
ATOM 1616 C CA . ILE A 1 215 ? 16.179 -11.088 -2.580 1.00 58.38 215 ILE A CA 1
ATOM 1617 C C . ILE A 1 215 ? 16.891 -10.911 -3.930 1.00 58.38 215 ILE A C 1
ATOM 1619 O O . ILE A 1 215 ? 16.536 -11.570 -4.912 1.00 58.38 215 ILE A O 1
ATOM 1623 N N . MET A 1 216 ? 17.946 -10.088 -3.986 1.00 52.44 216 MET A N 1
ATOM 1624 C CA . MET A 1 216 ? 18.773 -9.947 -5.194 1.00 52.44 216 MET A CA 1
ATOM 1625 C C . MET A 1 216 ? 19.452 -11.267 -5.591 1.00 52.44 216 MET A C 1
ATOM 1627 O O . MET A 1 216 ? 19.499 -11.599 -6.775 1.00 52.44 216 MET A O 1
ATOM 1631 N N . GLU A 1 217 ? 19.938 -12.046 -4.618 1.00 47.00 217 GLU A N 1
ATOM 1632 C CA . GLU A 1 217 ? 20.584 -13.343 -4.875 1.00 47.00 217 GLU A CA 1
ATOM 1633 C C . GLU A 1 217 ? 19.599 -14.413 -5.376 1.00 47.00 217 GLU A C 1
ATOM 1635 O O . GLU A 1 217 ? 19.977 -15.303 -6.146 1.00 47.00 217 GLU A O 1
ATOM 1640 N N . ALA A 1 218 ? 18.331 -14.331 -4.964 1.00 49.16 218 ALA A N 1
ATOM 1641 C CA . ALA A 1 218 ? 17.279 -15.232 -5.425 1.00 49.16 218 ALA A CA 1
ATOM 1642 C C . ALA A 1 218 ? 16.862 -14.941 -6.877 1.00 49.16 218 ALA A C 1
ATOM 1644 O O . ALA A 1 218 ? 16.647 -15.878 -7.647 1.00 49.16 218 ALA A O 1
ATOM 1645 N N . ASN A 1 219 ? 16.803 -13.665 -7.275 1.00 49.25 219 ASN A N 1
ATOM 1646 C CA . ASN A 1 219 ? 16.361 -13.264 -8.616 1.00 49.25 219 ASN A CA 1
ATOM 1647 C C . ASN A 1 219 ? 17.449 -13.442 -9.700 1.00 49.25 219 ASN A C 1
ATOM 1649 O O . ASN A 1 219 ? 17.132 -13.600 -10.879 1.00 49.25 219 ASN A O 1
ATOM 1653 N N . ASP A 1 220 ? 18.731 -13.497 -9.312 1.00 44.53 220 ASP A N 1
ATOM 1654 C CA . ASP A 1 220 ? 19.842 -13.845 -10.219 1.00 44.53 220 ASP A CA 1
ATOM 1655 C C . ASP A 1 220 ? 19.860 -15.353 -10.561 1.00 44.53 220 ASP A C 1
ATOM 1657 O O . ASP A 1 220 ? 20.377 -15.783 -11.597 1.00 44.53 220 ASP A O 1
ATOM 1661 N N . LYS A 1 221 ? 19.189 -16.186 -9.751 1.00 38.22 221 LYS A N 1
ATOM 1662 C CA . LYS A 1 221 ? 18.933 -17.603 -10.052 1.00 38.22 221 LYS A CA 1
ATOM 1663 C C . LYS A 1 221 ? 17.645 -17.800 -10.847 1.00 38.22 221 LYS A C 1
ATOM 1665 O O . LYS A 1 221 ? 16.781 -18.583 -10.476 1.00 38.22 221 LYS A O 1
ATOM 1670 N N . GLY A 1 222 ? 17.606 -17.183 -12.023 1.00 39.91 222 GLY A N 1
ATOM 1671 C CA . GLY A 1 222 ? 16.750 -17.607 -13.122 1.00 39.91 222 GLY A CA 1
ATOM 1672 C C . GLY A 1 222 ? 15.282 -17.226 -12.962 1.00 39.91 222 GLY A C 1
ATOM 1673 O O . GLY A 1 222 ? 14.559 -17.723 -12.106 1.00 39.91 222 GLY A O 1
ATOM 1674 N N . SER A 1 223 ? 14.828 -16.423 -13.917 1.00 43.25 223 SER A N 1
ATOM 1675 C CA . SER A 1 223 ? 13.429 -16.203 -14.265 1.00 43.25 223 SER A CA 1
ATOM 1676 C C . SER A 1 223 ? 12.707 -17.542 -14.458 1.00 43.25 223 SER A C 1
ATOM 1678 O O . SER A 1 223 ? 12.648 -18.119 -15.547 1.00 43.25 223 SER A O 1
ATOM 1680 N N . THR A 1 224 ? 12.153 -18.064 -13.369 1.00 42.19 224 THR A N 1
ATOM 1681 C CA . THR A 1 224 ? 11.243 -19.199 -13.394 1.00 42.19 224 THR A CA 1
ATOM 1682 C C . THR A 1 224 ? 9.908 -18.664 -13.876 1.00 42.19 224 THR A C 1
ATOM 1684 O O . THR A 1 224 ? 9.137 -18.052 -13.145 1.00 42.19 224 THR A O 1
ATOM 1687 N N . LEU A 1 225 ? 9.671 -18.829 -15.178 1.00 51.59 225 LEU A N 1
ATOM 1688 C CA . LEU A 1 225 ? 8.388 -18.526 -15.796 1.00 51.59 225 LEU A CA 1
ATOM 1689 C C . LEU A 1 225 ? 7.272 -19.155 -14.953 1.00 51.59 225 LEU A C 1
ATOM 1691 O O . LEU A 1 225 ? 7.284 -20.366 -14.714 1.00 51.59 225 LEU A O 1
ATOM 1695 N N . SER A 1 226 ? 6.325 -18.320 -14.517 1.00 52.75 226 SER A N 1
ATOM 1696 C CA . SER A 1 226 ? 5.141 -18.726 -13.760 1.00 52.75 226 SER A CA 1
ATOM 1697 C C . SER A 1 226 ? 4.520 -19.988 -14.361 1.00 52.75 226 SER A C 1
ATOM 1699 O O . SER A 1 226 ? 4.388 -20.120 -15.583 1.00 52.75 226 SER A O 1
ATOM 1701 N N . THR A 1 227 ? 4.090 -20.922 -13.512 1.00 56.91 227 THR A N 1
ATOM 1702 C CA . THR A 1 227 ? 3.426 -22.170 -13.922 1.00 56.91 227 THR A CA 1
ATOM 1703 C C . THR A 1 227 ? 2.231 -21.907 -14.850 1.00 56.91 227 THR A C 1
ATOM 1705 O O . THR A 1 227 ? 1.938 -22.718 -15.729 1.00 56.91 227 THR A O 1
ATOM 1708 N N . ALA A 1 228 ? 1.586 -20.740 -14.727 1.00 52.00 228 ALA A N 1
ATOM 1709 C CA . ALA A 1 228 ? 0.511 -20.300 -15.614 1.00 52.00 228 ALA A CA 1
ATOM 1710 C C . ALA A 1 228 ? 1.008 -19.949 -17.031 1.00 52.00 228 ALA A C 1
ATOM 1712 O O . ALA A 1 228 ? 0.351 -20.273 -18.021 1.00 52.00 228 ALA A O 1
ATOM 1713 N N . GLN A 1 229 ? 2.197 -19.354 -17.144 1.00 54.00 229 GLN A N 1
ATOM 1714 C CA . GLN A 1 229 ? 2.833 -19.022 -18.419 1.00 54.00 229 GLN A CA 1
ATOM 1715 C C . GLN A 1 229 ? 3.345 -20.287 -19.130 1.00 54.00 229 GLN A C 1
ATOM 1717 O O . GLN A 1 229 ? 3.202 -20.419 -20.346 1.00 54.00 229 GLN A O 1
ATOM 1722 N N . LEU A 1 230 ? 3.831 -21.275 -18.368 1.00 49.22 230 LEU A N 1
ATOM 1723 C CA . LEU A 1 230 ? 4.185 -22.600 -18.887 1.00 49.22 230 LEU A CA 1
ATOM 1724 C C . LEU A 1 230 ? 2.948 -23.381 -19.378 1.00 49.22 230 LEU A C 1
ATOM 1726 O O . LEU A 1 230 ? 2.984 -23.998 -20.446 1.00 49.22 230 LEU A O 1
ATOM 1730 N N . ALA A 1 231 ? 1.830 -23.316 -18.645 1.00 57.31 231 ALA A N 1
ATOM 1731 C CA . ALA A 1 231 ? 0.575 -23.961 -19.038 1.00 57.31 231 ALA A CA 1
ATOM 1732 C C . ALA A 1 231 ? -0.037 -23.336 -20.308 1.00 57.31 231 ALA A C 1
ATOM 1734 O O . ALA A 1 231 ? -0.526 -24.060 -21.179 1.00 57.31 231 ALA A O 1
ATOM 1735 N N . GLY A 1 232 ? 0.046 -22.010 -20.463 1.00 59.91 232 GLY A N 1
ATOM 1736 C CA . GLY A 1 232 ? -0.445 -21.304 -21.651 1.00 59.91 232 GLY A CA 1
ATOM 1737 C C . GLY A 1 232 ? 0.263 -21.723 -22.945 1.00 59.91 232 GLY A C 1
ATOM 1738 O O . GLY A 1 232 ? -0.394 -21.955 -23.962 1.00 59.91 232 GLY A O 1
ATOM 1739 N N . ILE A 1 233 ? 1.589 -21.903 -22.901 1.00 69.81 233 ILE A N 1
ATOM 1740 C CA . ILE A 1 233 ? 2.389 -22.328 -24.064 1.00 69.81 233 ILE A CA 1
ATOM 1741 C C . ILE A 1 233 ? 2.041 -23.766 -24.473 1.00 69.81 233 ILE A C 1
ATOM 1743 O O . ILE A 1 233 ? 1.890 -24.051 -25.663 1.00 69.81 233 ILE A O 1
ATOM 1747 N N . ALA A 1 234 ? 1.848 -24.663 -23.502 1.00 67.75 234 ALA A N 1
ATOM 1748 C CA . ALA A 1 234 ? 1.483 -26.050 -23.776 1.00 67.75 234 ALA A CA 1
ATOM 1749 C C . ALA A 1 234 ? 0.109 -26.161 -24.460 1.00 67.75 234 ALA A C 1
ATOM 1751 O O . ALA A 1 234 ? -0.035 -26.863 -25.464 1.00 67.75 234 ALA A O 1
ATOM 1752 N N . VAL A 1 235 ? -0.894 -25.427 -23.969 1.00 72.94 235 VAL A N 1
ATOM 1753 C CA . VAL A 1 235 ? -2.247 -25.446 -24.548 1.00 72.94 235 VAL A CA 1
ATOM 1754 C C . VAL A 1 235 ? -2.267 -24.773 -25.924 1.00 72.94 235 VAL A C 1
ATOM 1756 O O . VAL A 1 235 ? -2.846 -25.320 -26.866 1.00 72.94 235 VAL A O 1
ATOM 1759 N N . GLY A 1 236 ? -1.581 -23.637 -26.080 1.00 75.44 236 GLY A N 1
ATOM 1760 C CA . GLY A 1 236 ? -1.482 -22.928 -27.358 1.00 75.44 236 GLY A CA 1
ATOM 1761 C C . GLY A 1 236 ? -0.839 -23.774 -28.461 1.00 75.44 236 GLY A C 1
ATOM 1762 O O . GLY A 1 236 ? -1.359 -23.833 -29.578 1.00 75.44 236 GLY A O 1
ATOM 1763 N N . ALA A 1 237 ? 0.237 -24.501 -28.141 1.00 81.19 237 ALA A N 1
ATOM 1764 C CA . ALA A 1 237 ? 0.911 -25.386 -29.090 1.00 81.19 237 ALA A CA 1
ATOM 1765 C C . ALA A 1 237 ? -0.001 -26.527 -29.570 1.00 81.19 237 ALA A C 1
ATOM 1767 O O . ALA A 1 237 ? -0.045 -26.82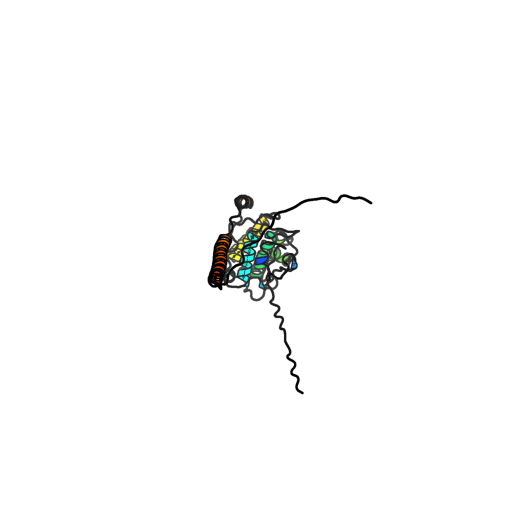4 -30.766 1.00 81.19 237 ALA A O 1
ATOM 1768 N N . ILE A 1 238 ? -0.778 -27.134 -28.669 1.00 85.44 238 ILE A N 1
ATOM 1769 C CA . ILE 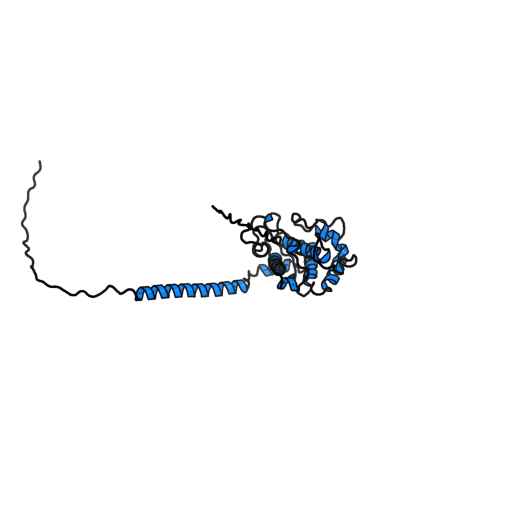A 1 238 ? -1.702 -28.224 -29.015 1.00 85.44 238 ILE A CA 1
ATOM 1770 C C . ILE A 1 238 ? -2.816 -27.718 -29.938 1.00 85.44 238 ILE A C 1
ATOM 1772 O O . ILE A 1 238 ? -3.093 -28.338 -30.968 1.00 85.44 238 ILE A O 1
ATOM 1776 N N . VAL A 1 239 ? -3.426 -26.573 -29.619 1.00 90.25 239 VAL A N 1
ATOM 1777 C CA . VAL A 1 239 ? -4.487 -25.978 -30.449 1.00 90.25 239 VAL A CA 1
ATOM 1778 C C . VAL A 1 239 ? -3.954 -25.614 -31.836 1.00 90.25 239 VAL A C 1
ATOM 1780 O O . VAL A 1 239 ? -4.611 -25.898 -32.841 1.00 90.25 239 VAL A O 1
ATOM 1783 N N . PHE A 1 240 ? -2.742 -25.061 -31.916 1.00 90.06 240 PHE A N 1
ATOM 1784 C CA . PHE A 1 240 ? -2.105 -24.730 -33.189 1.00 90.06 240 PHE A CA 1
ATOM 1785 C C . PHE A 1 240 ? -1.839 -25.977 -34.044 1.00 90.06 240 PHE A C 1
ATOM 1787 O O . PHE A 1 240 ? -2.179 -26.000 -35.229 1.00 90.06 240 PHE A O 1
ATOM 1794 N N . ILE A 1 241 ? -1.307 -27.049 -33.449 1.00 91.50 241 ILE A N 1
ATOM 1795 C CA . ILE A 1 241 ? -1.058 -28.317 -34.154 1.00 91.50 241 ILE A CA 1
ATOM 1796 C C . ILE A 1 241 ? -2.369 -28.918 -34.675 1.00 91.50 241 ILE A C 1
ATOM 1798 O O . ILE A 1 241 ? -2.432 -29.342 -35.832 1.00 91.50 241 ILE A O 1
ATOM 1802 N N . LEU A 1 242 ? -3.432 -28.919 -33.867 1.00 91.38 242 LEU A N 1
ATOM 1803 C CA . LEU A 1 242 ? -4.744 -29.426 -34.281 1.00 91.38 242 LEU A CA 1
ATOM 1804 C C . LEU A 1 242 ? -5.351 -28.591 -35.417 1.00 91.38 242 LEU A C 1
ATOM 1806 O O . LEU A 1 242 ? -5.906 -29.159 -36.362 1.00 91.38 242 LEU A O 1
ATOM 1810 N N . ALA A 1 243 ? -5.198 -27.266 -35.382 1.00 90.62 243 ALA A N 1
ATOM 1811 C CA . ALA A 1 243 ? -5.650 -26.382 -36.453 1.00 90.62 243 ALA A CA 1
ATOM 1812 C C . ALA A 1 243 ? -4.902 -26.650 -37.772 1.00 90.62 243 ALA A C 1
ATOM 1814 O O . ALA A 1 243 ? -5.530 -26.782 -38.829 1.00 90.62 243 ALA A O 1
ATOM 1815 N N . VAL A 1 244 ? -3.575 -26.808 -37.718 1.00 93.19 244 VAL A N 1
ATOM 1816 C CA . VAL A 1 244 ? -2.751 -27.149 -38.891 1.00 93.19 244 VAL A CA 1
ATOM 1817 C C . VAL A 1 244 ? -3.127 -28.527 -39.438 1.00 93.19 244 VAL A C 1
ATOM 1819 O O . VAL A 1 244 ? -3.339 -28.674 -40.645 1.00 93.19 244 VAL A O 1
ATOM 1822 N N . ALA A 1 245 ? -3.284 -29.533 -38.575 1.00 91.12 245 ALA A N 1
ATOM 1823 C CA . ALA A 1 245 ? -3.688 -30.878 -38.978 1.00 91.12 245 ALA A CA 1
ATOM 1824 C C . ALA A 1 245 ? -5.079 -30.890 -39.637 1.00 91.12 245 ALA A C 1
ATOM 1826 O O . ALA A 1 245 ? -5.253 -31.486 -40.704 1.00 91.12 245 ALA A O 1
ATOM 1827 N N . GLY A 1 246 ? -6.054 -30.178 -39.063 1.00 91.75 246 GLY A N 1
ATOM 1828 C CA . GLY A 1 246 ? -7.392 -30.020 -39.639 1.00 91.75 246 GLY A CA 1
ATOM 1829 C C . GLY A 1 246 ? -7.360 -29.338 -41.009 1.00 91.75 246 GLY A C 1
ATOM 1830 O O . GLY A 1 246 ? -7.988 -29.809 -41.964 1.00 91.75 246 GLY A O 1
ATOM 1831 N N . PHE A 1 247 ? -6.563 -28.278 -41.153 1.00 91.81 247 PHE A N 1
ATOM 1832 C CA . PHE A 1 247 ? -6.386 -27.580 -42.424 1.00 91.81 247 PHE A CA 1
ATOM 1833 C C . PHE A 1 247 ? -5.772 -28.480 -43.507 1.00 91.81 247 PHE A C 1
ATOM 1835 O O . PHE A 1 247 ? -6.270 -28.530 -44.641 1.00 91.81 247 PHE A O 1
ATOM 1842 N N . LEU A 1 248 ? -4.729 -29.240 -43.162 1.00 89.75 248 LEU A N 1
ATOM 1843 C CA . LEU A 1 248 ? -4.098 -30.206 -44.064 1.00 89.75 248 LEU A CA 1
ATOM 1844 C C . LEU A 1 248 ? -5.061 -31.335 -44.447 1.00 89.75 248 LEU A C 1
ATOM 1846 O O . LEU A 1 248 ? -5.144 -31.690 -45.624 1.00 89.75 248 LEU A O 1
ATOM 1850 N N . PHE A 1 249 ? -5.849 -31.851 -43.503 1.00 91.00 249 PHE A N 1
ATOM 1851 C CA . PHE A 1 249 ? -6.850 -32.885 -43.770 1.00 91.00 249 PHE A CA 1
ATOM 1852 C C . PHE A 1 249 ? -7.904 -32.415 -44.782 1.00 91.00 249 PHE A C 1
ATOM 1854 O O . PHE A 1 249 ? -8.182 -33.112 -45.763 1.00 91.00 249 PHE A O 1
ATOM 1861 N N . VAL A 1 250 ? -8.442 -31.202 -44.615 1.00 88.69 250 VAL A N 1
ATOM 1862 C CA . VAL A 1 250 ? -9.418 -30.619 -45.553 1.00 88.69 250 VAL A CA 1
ATOM 1863 C C . VAL A 1 250 ? -8.800 -30.412 -46.938 1.00 88.69 250 VAL A C 1
ATOM 1865 O O . VAL A 1 250 ? -9.424 -30.762 -47.945 1.00 88.69 250 VAL A O 1
ATOM 1868 N N . ARG A 1 251 ? -7.565 -29.898 -47.018 1.00 85.25 251 ARG A N 1
ATOM 1869 C CA . ARG A 1 251 ? -6.825 -29.728 -48.283 1.00 85.25 251 ARG A CA 1
ATOM 1870 C C . ARG A 1 251 ? -6.590 -31.067 -48.988 1.00 85.25 251 ARG A C 1
ATOM 1872 O O . ARG A 1 251 ? -6.847 -31.168 -50.189 1.00 85.25 251 ARG A O 1
ATOM 1879 N N . CYS A 1 252 ? -6.178 -32.102 -48.259 1.00 80.44 252 CYS A N 1
ATOM 1880 C CA . CYS A 1 252 ? -5.968 -33.449 -48.791 1.00 80.44 252 CYS A CA 1
ATOM 1881 C C . CYS A 1 252 ? -7.275 -34.099 -49.260 1.00 80.44 252 CYS A C 1
ATOM 1883 O O . CYS A 1 252 ? -7.316 -34.663 -50.355 1.00 80.44 252 CYS A O 1
ATOM 1885 N N . ARG A 1 253 ? -8.367 -33.966 -48.499 1.00 80.81 253 ARG A N 1
ATOM 1886 C CA . ARG A 1 253 ? -9.691 -34.478 -48.889 1.00 80.81 253 ARG A CA 1
ATOM 1887 C C . ARG A 1 253 ? -10.232 -33.762 -50.126 1.00 80.81 253 ARG A C 1
ATOM 1889 O O . ARG A 1 253 ? -10.719 -34.408 -51.048 1.00 80.81 253 ARG A O 1
ATOM 1896 N N . LYS A 1 254 ? -10.069 -32.437 -50.202 1.00 74.62 254 LYS A N 1
ATOM 1897 C CA . LYS A 1 254 ? -10.450 -31.638 -51.379 1.00 74.62 254 LYS A CA 1
ATOM 1898 C C . LYS A 1 254 ? -9.600 -31.975 -52.609 1.00 74.62 254 LYS A C 1
ATOM 1900 O O . LYS A 1 254 ? -10.114 -31.935 -53.721 1.00 74.62 254 LYS A O 1
ATOM 1905 N N . ARG A 1 255 ? -8.325 -32.338 -52.427 1.00 69.44 255 ARG A N 1
ATOM 1906 C CA . ARG A 1 255 ? -7.442 -32.792 -53.515 1.00 69.44 255 ARG A CA 1
ATOM 1907 C C . ARG A 1 255 ? -7.771 -34.213 -53.983 1.00 69.44 255 ARG A C 1
ATOM 1909 O O . ARG A 1 255 ? -7.695 -34.456 -55.177 1.00 69.44 255 ARG A O 1
ATOM 1916 N N . ARG A 1 256 ? -8.183 -35.115 -53.084 1.00 63.41 256 ARG A N 1
ATOM 1917 C CA . ARG A 1 256 ? -8.657 -36.471 -53.433 1.00 63.41 256 ARG A CA 1
ATOM 1918 C C . ARG A 1 256 ? -10.026 -36.476 -54.116 1.00 63.41 256 ARG A C 1
ATOM 1920 O O . ARG A 1 256 ? -10.264 -37.321 -54.964 1.00 63.41 256 ARG A O 1
ATOM 1927 N N . ASN A 1 257 ? -10.885 -35.508 -53.801 1.00 58.31 257 ASN A N 1
ATOM 1928 C CA . ASN A 1 257 ? -12.175 -35.324 -54.475 1.00 58.31 257 ASN A CA 1
ATOM 1929 C C . ASN A 1 257 ? -12.084 -34.472 -55.753 1.00 58.31 257 ASN A C 1
ATOM 1931 O O . ASN A 1 257 ? -13.110 -34.178 -56.364 1.00 58.31 257 ASN A O 1
ATOM 1935 N N . ARG A 1 258 ? -10.882 -34.061 -56.177 1.00 56.94 258 ARG A N 1
ATOM 1936 C CA . ARG A 1 258 ? -10.675 -33.635 -57.563 1.00 56.94 258 ARG A CA 1
ATOM 1937 C C . ARG A 1 258 ? -10.447 -34.899 -58.391 1.00 56.94 258 ARG A C 1
ATOM 1939 O O . ARG A 1 258 ? -9.510 -35.629 -58.072 1.00 56.94 258 ARG A O 1
ATOM 1946 N N . PRO A 1 259 ? -11.247 -35.159 -59.440 1.00 51.75 259 PRO A N 1
ATOM 1947 C CA . PRO A 1 259 ? -10.951 -36.247 -60.354 1.00 51.75 259 PRO A CA 1
ATOM 1948 C C . PRO A 1 259 ? -9.546 -36.015 -60.906 1.00 51.75 259 PRO A C 1
ATOM 1950 O O . PRO A 1 259 ? -9.238 -34.926 -61.400 1.00 51.75 259 PRO A O 1
ATOM 1953 N N . SER A 1 260 ? -8.677 -37.015 -60.796 1.00 51.47 260 SER A N 1
ATOM 1954 C CA . SER A 1 260 ? -7.448 -37.055 -61.573 1.00 51.47 260 SER A CA 1
ATOM 1955 C C . SER A 1 260 ? -7.843 -37.004 -63.047 1.00 51.47 260 SER A C 1
ATOM 1957 O O . SER A 1 260 ? -8.317 -37.995 -63.596 1.00 51.47 260 SER A O 1
ATOM 1959 N N . SER A 1 261 ? -7.684 -35.846 -63.692 1.00 52.34 261 SER A N 1
ATOM 1960 C CA . SER A 1 261 ? -7.735 -35.752 -65.153 1.00 52.34 261 SER A CA 1
ATOM 1961 C C . SER A 1 261 ? -6.452 -36.353 -65.723 1.00 52.34 261 SER A C 1
ATOM 1963 O O . SER A 1 261 ? -5.543 -35.662 -66.163 1.00 52.34 261 SER A O 1
ATOM 1965 N N . LEU A 1 262 ? -6.340 -37.673 -65.642 1.00 57.56 262 LEU A N 1
ATOM 1966 C CA . LEU A 1 262 ? -5.371 -38.431 -66.410 1.00 57.56 262 LEU A CA 1
ATOM 1967 C C . LEU A 1 262 ? -5.950 -39.812 -66.700 1.00 57.56 262 LEU A C 1
ATOM 1969 O O . LEU A 1 262 ? -6.298 -40.557 -65.790 1.00 57.56 262 LEU A O 1
ATOM 1973 N N . SER A 1 263 ? -5.988 -40.103 -68.002 1.00 52.97 263 SER A N 1
ATOM 1974 C CA . SER A 1 263 ? -6.401 -41.344 -68.663 1.00 52.97 263 SER A CA 1
ATOM 1975 C C . SER A 1 263 ? -7.901 -41.517 -68.937 1.00 52.97 263 SER A C 1
ATOM 1977 O O . SER A 1 263 ? -8.644 -42.030 -68.111 1.00 52.97 263 SER A O 1
ATOM 1979 N N . PHE A 1 264 ? -8.341 -41.092 -70.129 1.00 48.72 264 PHE A N 1
ATOM 1980 C CA . PHE A 1 264 ? -8.753 -41.996 -71.221 1.00 48.72 264 PHE A CA 1
ATOM 1981 C C . PHE A 1 264 ? -9.311 -41.171 -72.396 1.00 48.72 264 PHE A C 1
ATOM 1983 O O . PHE A 1 264 ? -10.402 -40.611 -72.309 1.00 48.72 264 PHE A O 1
ATOM 1990 N N . ARG A 1 265 ? -8.614 -41.142 -73.539 1.00 41.97 265 ARG A N 1
ATOM 1991 C CA . ARG A 1 265 ? -9.300 -41.001 -74.833 1.00 41.97 265 ARG A CA 1
ATOM 1992 C C . ARG A 1 265 ? -8.565 -41.801 -75.901 1.00 41.97 265 ARG A C 1
ATOM 1994 O O . ARG A 1 265 ? -7.553 -41.373 -76.442 1.00 41.97 265 ARG A O 1
ATOM 2001 N N . CYS A 1 266 ? -9.091 -42.997 -76.149 1.00 46.47 266 CYS A N 1
ATOM 2002 C CA . CYS A 1 266 ? -8.764 -43.812 -77.309 1.00 46.47 266 CYS A CA 1
ATOM 2003 C C . CYS A 1 266 ? -9.249 -43.131 -78.603 1.00 46.47 266 CYS A C 1
ATOM 2005 O O . CYS A 1 266 ? -10.381 -42.660 -78.672 1.00 46.47 266 CYS A O 1
ATOM 2007 N N . GLN A 1 267 ? -8.347 -43.111 -79.589 1.00 50.38 267 GLN A N 1
ATOM 2008 C CA . GLN A 1 267 ? -8.518 -43.483 -81.004 1.00 50.38 267 GLN A CA 1
ATOM 2009 C C . GLN A 1 267 ? -9.751 -43.020 -81.805 1.00 50.38 267 GLN A C 1
ATOM 2011 O O . GLN A 1 267 ? -10.863 -43.481 -81.588 1.00 50.38 267 GLN A O 1
ATOM 2016 N N . THR A 1 268 ? -9.467 -42.297 -82.895 1.00 46.19 268 THR A N 1
ATOM 2017 C CA . THR A 1 268 ? -9.938 -42.602 -84.269 1.00 46.19 268 THR A CA 1
ATOM 2018 C C . THR A 1 268 ? -8.755 -42.282 -85.212 1.00 46.19 268 THR A C 1
ATOM 2020 O O . THR A 1 268 ? -8.227 -41.179 -85.166 1.00 46.19 268 THR A O 1
ATOM 2023 N N . HIS A 1 269 ? -8.028 -43.273 -85.754 1.00 41.25 269 HIS A N 1
ATOM 2024 C CA . HIS A 1 269 ? -8.179 -43.850 -87.109 1.00 41.25 269 HIS A CA 1
ATOM 2025 C C . HIS A 1 269 ? -8.429 -42.761 -88.180 1.00 41.25 269 HIS A C 1
ATOM 2027 O O . HIS A 1 269 ? -9.485 -42.144 -88.163 1.00 41.25 269 HIS A O 1
ATOM 2033 N N . LEU A 1 270 ? -7.498 -42.439 -89.095 1.00 45.66 270 LEU A N 1
ATOM 2034 C CA . LEU A 1 270 ? -7.184 -43.230 -90.298 1.00 45.66 270 LEU A CA 1
ATOM 2035 C C . LEU A 1 270 ? -5.888 -42.753 -91.020 1.00 45.66 270 LEU A C 1
ATOM 2037 O O . LEU A 1 270 ? -5.820 -41.617 -91.469 1.00 45.66 270 LEU A O 1
ATOM 2041 N N . THR A 1 271 ? -4.937 -43.690 -91.175 1.00 47.22 271 THR A N 1
ATOM 2042 C CA . THR A 1 271 ? -4.120 -44.061 -92.371 1.00 47.22 271 THR A CA 1
ATOM 2043 C C . THR A 1 271 ? -3.224 -43.062 -93.156 1.00 47.22 271 THR A C 1
ATOM 2045 O O . THR A 1 271 ? -3.446 -41.859 -93.155 1.00 47.22 271 THR A O 1
ATOM 2048 N N . PRO A 1 272 ? -2.157 -43.568 -93.825 1.00 51.50 272 PRO A N 1
ATOM 2049 C CA . PRO A 1 272 ? -0.821 -42.970 -93.803 1.00 51.50 272 PRO A CA 1
ATOM 2050 C C . PRO A 1 272 ? -0.376 -42.364 -95.144 1.00 51.50 272 PRO A C 1
ATOM 2052 O O . PRO A 1 272 ? -0.824 -42.777 -96.214 1.00 51.50 272 PRO A O 1
ATOM 2055 N N . ARG A 1 273 ? 0.632 -41.486 -95.107 1.00 37.78 273 ARG A N 1
ATOM 2056 C CA . ARG A 1 273 ? 1.511 -41.250 -96.261 1.00 37.78 273 ARG A CA 1
ATOM 2057 C C . ARG A 1 273 ? 2.964 -41.222 -95.790 1.00 37.78 273 ARG A C 1
ATOM 2059 O O . ARG A 1 273 ? 3.378 -40.315 -95.078 1.00 37.78 273 ARG A O 1
ATOM 2066 N N . SER A 1 274 ? 3.682 -42.288 -96.133 1.00 45.72 274 SER A N 1
ATOM 2067 C CA . SER A 1 274 ? 5.123 -42.461 -95.917 1.00 45.72 274 SER A CA 1
ATOM 2068 C C . SER A 1 274 ? 5.926 -41.488 -96.805 1.00 45.72 274 SER A C 1
ATOM 2070 O O . SER A 1 274 ? 5.375 -40.982 -97.788 1.00 45.72 274 SER A O 1
ATOM 2072 N N . PRO A 1 275 ? 7.198 -41.205 -96.472 1.00 49.41 275 PRO A N 1
ATOM 2073 C CA . PRO A 1 275 ? 7.930 -40.023 -96.893 1.00 49.41 275 PRO A CA 1
ATOM 2074 C C . PRO A 1 275 ? 8.608 -40.223 -98.250 1.00 49.41 275 PRO A C 1
ATOM 2076 O O . PRO A 1 275 ? 9.008 -41.331 -98.604 1.00 49.41 275 PRO A O 1
ATOM 2079 N N . TYR A 1 276 ? 8.805 -39.127 -98.979 1.00 43.06 276 TYR A N 1
ATOM 2080 C CA . TYR A 1 276 ? 9.716 -39.091 -100.116 1.00 43.06 276 TYR A CA 1
ATOM 2081 C C . TYR A 1 276 ? 10.744 -37.983 -99.892 1.00 43.06 276 TYR A C 1
ATOM 2083 O O . TYR A 1 276 ? 10.418 -36.799 -99.942 1.00 43.06 276 TYR A O 1
ATOM 2091 N N . PHE A 1 277 ? 11.977 -38.401 -99.610 1.00 51.22 277 PHE A N 1
ATOM 2092 C CA . PHE A 1 277 ? 13.183 -37.588 -99.722 1.00 51.22 277 PHE A CA 1
ATOM 2093 C C . PHE A 1 277 ? 13.754 -37.753 -101.133 1.00 51.22 277 PHE A C 1
ATOM 2095 O O . PHE A 1 277 ? 13.879 -38.883 -101.607 1.00 51.22 277 PHE A O 1
ATOM 2102 N N . PRO A 1 278 ? 14.215 -36.658 -101.745 1.00 50.28 278 PRO A N 1
ATOM 2103 C CA . PRO A 1 278 ? 15.415 -36.693 -102.565 1.00 50.28 278 PRO A CA 1
ATOM 2104 C C . PRO A 1 278 ? 16.514 -35.794 -101.977 1.00 50.28 278 PRO A C 1
ATOM 2106 O O . PRO A 1 278 ? 16.268 -34.692 -101.494 1.00 50.28 278 PRO A O 1
ATOM 2109 N N . HIS A 1 279 ? 17.731 -36.327 -102.023 1.00 48.84 279 HIS A N 1
ATOM 2110 C CA . HIS A 1 279 ? 19.007 -35.728 -101.624 1.00 48.84 279 HIS A CA 1
ATOM 2111 C C . HIS A 1 279 ? 19.624 -34.880 -102.782 1.00 48.84 279 HIS A C 1
ATOM 2113 O O . HIS A 1 279 ? 18.990 -34.763 -103.830 1.00 48.84 279 HIS A O 1
ATOM 2119 N N . PRO A 1 280 ? 20.802 -34.240 -102.598 1.00 51.84 280 PRO A N 1
ATOM 2120 C CA . PRO A 1 280 ? 21.127 -32.891 -103.074 1.00 51.84 280 PRO A CA 1
ATOM 2121 C C . PRO A 1 280 ? 21.978 -32.834 -104.360 1.00 51.84 280 PRO A C 1
ATOM 2123 O O . PRO A 1 280 ? 22.599 -33.818 -104.752 1.00 51.84 280 PRO A O 1
ATOM 2126 N N . SER A 1 281 ? 22.087 -31.630 -104.929 1.00 50.34 281 SER A N 1
ATOM 2127 C CA . SER A 1 281 ? 23.182 -31.149 -105.797 1.00 50.34 281 SER A CA 1
ATOM 2128 C C . SER A 1 281 ? 23.126 -29.612 -105.764 1.00 50.34 281 SER A C 1
ATOM 2130 O O . SER A 1 281 ? 22.088 -29.048 -106.092 1.00 50.34 281 SER A O 1
ATOM 2132 N N . ASP A 1 282 ? 24.030 -28.923 -105.075 1.00 41.44 282 ASP A N 1
ATOM 2133 C CA . ASP A 1 282 ? 25.376 -28.515 -105.505 1.00 41.44 282 ASP A CA 1
ATOM 2134 C C . ASP A 1 282 ? 25.395 -27.408 -106.580 1.00 41.44 282 ASP A C 1
ATOM 2136 O O . ASP A 1 282 ? 24.706 -27.491 -107.595 1.00 41.44 282 ASP A O 1
ATOM 2140 N N . ASN A 1 283 ? 26.286 -26.446 -106.328 1.00 45.88 283 ASN A N 1
ATOM 2141 C CA . ASN A 1 283 ? 26.837 -25.391 -107.180 1.00 45.88 283 ASN A CA 1
ATOM 2142 C C . ASN A 1 283 ? 26.259 -23.957 -107.141 1.00 45.88 283 ASN A C 1
ATOM 2144 O O . ASN A 1 283 ? 25.264 -23.622 -107.776 1.00 45.88 283 ASN A O 1
ATOM 2148 N N . THR A 1 284 ? 27.004 -23.118 -106.404 1.00 42.41 284 THR A N 1
ATOM 2149 C CA . THR A 1 284 ? 27.793 -21.971 -106.911 1.00 42.41 284 THR A CA 1
ATOM 2150 C C . THR A 1 284 ? 27.075 -20.893 -107.717 1.00 42.41 284 THR A C 1
ATOM 2152 O O . THR A 1 284 ? 26.774 -21.140 -108.875 1.00 42.41 284 THR A O 1
ATOM 2155 N N . ILE A 1 285 ? 26.983 -19.673 -107.160 1.00 53.28 285 ILE A N 1
ATOM 2156 C CA . ILE A 1 285 ? 27.404 -18.414 -107.818 1.00 53.28 285 ILE A CA 1
ATOM 2157 C C . ILE A 1 285 ? 27.904 -17.447 -106.725 1.00 53.28 285 ILE A C 1
ATOM 2159 O O . ILE A 1 285 ? 27.116 -16.903 -105.951 1.00 53.28 285 ILE A 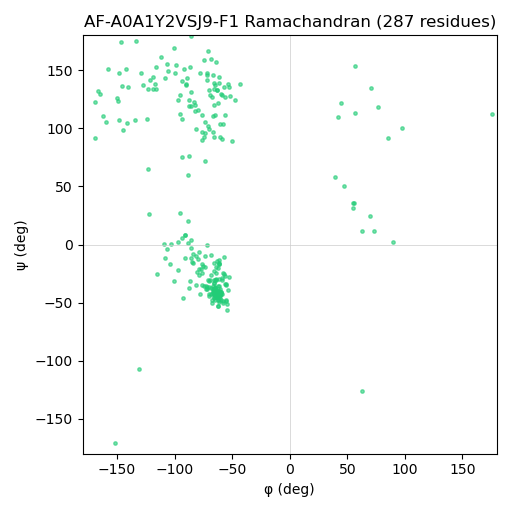O 1
ATOM 2163 N N . GLU A 1 286 ? 29.224 -17.256 -106.666 1.00 47.84 286 GLU A N 1
ATOM 2164 C CA . GLU A 1 286 ? 29.824 -15.958 -106.347 1.00 47.84 286 GLU A CA 1
ATOM 2165 C C . GLU A 1 286 ? 29.573 -15.030 -107.545 1.00 47.84 286 GLU A C 1
ATOM 2167 O O . GLU A 1 286 ? 29.826 -15.448 -108.670 1.00 47.84 286 GLU A O 1
ATOM 2172 N N . GLU A 1 287 ? 29.111 -13.798 -107.334 1.00 49.06 287 GLU A N 1
ATOM 2173 C CA . GLU A 1 287 ? 29.822 -12.636 -107.881 1.00 49.06 287 GLU A CA 1
ATOM 2174 C C . GLU A 1 287 ? 29.333 -11.316 -107.272 1.00 49.06 287 GLU A C 1
ATOM 2176 O O . GLU A 1 287 ? 28.145 -11.017 -107.148 1.00 49.06 287 GLU A O 1
ATOM 2181 N N . GLU A 1 288 ? 30.346 -10.560 -106.885 1.00 46.97 288 GLU A N 1
ATOM 2182 C CA . GLU A 1 288 ? 30.431 -9.161 -106.510 1.00 46.97 288 GLU A CA 1
ATOM 2183 C C . GLU A 1 288 ? 30.071 -8.240 -107.689 1.00 46.97 288 GLU A C 1
ATOM 2185 O O . GLU A 1 288 ? 30.603 -8.427 -108.782 1.00 46.97 288 GLU A O 1
ATOM 2190 N N . LYS A 1 289 ? 29.219 -7.228 -107.460 1.00 43.22 289 LYS A N 1
ATOM 2191 C CA . LYS A 1 289 ? 29.474 -5.805 -107.776 1.00 43.22 289 LYS A CA 1
ATOM 2192 C C . LYS A 1 289 ? 28.339 -4.897 -107.300 1.00 43.22 289 LYS A C 1
ATOM 2194 O O . LYS A 1 289 ? 27.166 -5.197 -107.610 1.00 43.22 289 LYS A O 1
#

Secondary structure (DSSP, 8-state):
-----------------------TT-TTHHHHSS-TTS-TT-GGG----TTT---SHHHHHHSHHHHHHHHHHHHHHT---EETTEEHHHHHHHHHHHHHHHHHH-TTT-SSPPPPGGGSTTTTGGGHHHHHTTTT-TT--SSGGGEETTEE--HHHHHHHHHHHHTSTT-HHHHHHHHHHHHHHHH-PPTT----BSS-TT-SS---B--HHHHHHHHSS-----HHHHHHHHHHHHHHHHHHHHHHHHHHHHHHTS-------------------------------

Sequence (289 aa):
MASFPYLLIITLLTRYTASLQVTPNSPCASYCIDSAELDLSDPNSSTTDNNDITCYDSEYSTSSKGLKFQRCMTCLQDSTFSQGSESDQLWFLYNLRYAFDFCIFSFPNATGVASTPCATSTACGGLMSALTGDNLDAKTQDYSYCDTDSSIVTDDMVNECKTCVAATDGQDYLANFLIALDTGCKQRPATGMLLGLNETVFSKTMVSAEDPSIIMEANDKGSTLSTAQLAGIAVGAIVFILAVAGFLFVRCRKRRNRPSSLSFRCQTHLTPRSPYFPHPSDNTIEEEK

Foldseek 3Di:
DDDDDPPPPPPPPPPVWAFAQAAQPFPLRVLGARDPPDRSRDNVSGDHDLVLEDQFLVCLVVPPSSVSLQSSLVSLLPDLDDDDVDASQLSSLLRLLVRLCCAAVVPPVNDPHDHAPQCDPQAQVLLNCLSCVVSSPPVPSFLSSCPDPVHHDDPNNLVRHLVRQLVDHRRQLNSQSSQQNVLCSVCVDDRSFHRAWPDRSSDSHRIHGDDSVVVVVVPVPDDPPPPVNVVVVVVVVVVVVVVVVVVVVVVVVVVVPPPPPDDDDDDDDDDDDDDDDDDDDDDDDDDDD

Mean predicted aligned error: 15.34 Å

Radius of gyration: 36.77 Å; Cα contacts (8 Å, |Δi|>4): 355; chains: 1; bounding box: 78×62×129 Å

pLDDT: mean 80.28, std 19.35, range [37.78, 98.5]

Solvent-accessible surface area (backbone atoms only — not comparable to full-atom values): 17295 Å² total; per-residue (Å²): 142,83,86,81,82,82,79,80,79,78,76,78,75,75,68,85,71,54,12,39,51,55,33,49,66,36,88,43,36,81,45,21,35,75,51,93,85,51,55,57,72,43,67,82,55,30,53,66,48,81,76,36,53,69,69,43,54,69,37,36,80,70,35,76,40,20,40,34,46,50,50,20,45,59,39,19,58,76,30,42,50,63,51,94,87,38,31,19,48,53,30,33,48,50,53,38,48,49,41,45,36,31,46,46,69,38,35,85,81,53,76,95,67,71,89,49,88,37,46,37,74,86,19,33,36,67,48,44,62,28,72,48,65,70,69,78,45,84,86,65,72,69,69,58,58,53,68,33,100,87,44,83,78,44,72,63,49,53,49,39,20,37,54,45,34,53,70,38,89,52,19,37,33,58,22,19,34,52,49,51,48,53,40,46,58,74,63,58,60,55,91,60,43,53,74,35,52,75,55,62,52,84,34,88,58,84,60,48,76,38,67,47,72,62,53,55,62,55,63,74,63,56,88,73,72,49,71,67,59,55,50,50,53,55,53,51,52,53,54,50,52,51,52,51,51,52,52,51,50,52,54,51,51,55,55,68,70,41,80,76,92,70,88,88,83,83,84,81,88,83,89,88,82,84,88,86,85,82,86,91,82,89,81,86,83,88,82,90,132